Protein AF-A0A916HT50-F1 (afdb_monomer_lite)

Secondary structure (DSSP, 8-state):
----------------S---S-------------------PPPEEEEEEE-SSSEEEEEEEEEEEETTEEEEEEEEEEETTEEEEEE-GGGGGGGGGGG--TTSTTEEE--------HHHHHHHS----EEEEE--TTT--HHHHHHHHHHHHHTHHHHHHHHHH-EEEE--SSS---EEEE-S--EEEEEESS--SEEEEE-SSSEEEEEETTSEEEEEE---TTSPP-EEEEEEEEEETTEEEEEE-SEEEETTEEEEHHHHHTS--B-TT--BHHHH-EEEE-

Radius of gyration: 28.35 Å; chains: 1; bounding box: 68×86×84 Å

pLDDT: mean 79.9, std 19.95, range [31.5, 98.19]

Structure (mmCIF, N/CA/C/O backbone):
data_AF-A0A916HT50-F1
#
_entry.id   AF-A0A916HT50-F1
#
loop_
_atom_site.group_PDB
_atom_site.id
_atom_site.type_symbol
_atom_site.label_atom_id
_atom_site.label_alt_id
_atom_site.label_comp_id
_atom_site.label_asym_id
_atom_site.label_entity_id
_atom_site.label_seq_id
_atom_site.pdbx_PDB_ins_code
_atom_site.Cartn_x
_atom_site.Cartn_y
_atom_site.Cartn_z
_atom_site.occupancy
_atom_site.B_iso_or_equiv
_atom_site.auth_seq_id
_atom_site.auth_comp_id
_atom_site.auth_asym_id
_atom_site.auth_atom_id
_atom_site.pdbx_PDB_model_num
ATOM 1 N N . MET A 1 1 ? -39.293 45.802 60.670 1.00 38.81 1 MET A N 1
ATOM 2 C CA . MET A 1 1 ? -40.477 46.381 59.998 1.00 38.81 1 MET A CA 1
ATOM 3 C C . MET A 1 1 ? -40.164 47.809 59.555 1.00 38.81 1 MET A C 1
ATOM 5 O O . MET A 1 1 ? -39.796 48.610 60.394 1.00 38.81 1 MET A O 1
ATOM 9 N N . ARG A 1 2 ? -40.301 48.063 58.244 1.00 42.22 2 ARG A N 1
ATOM 10 C CA . ARG A 1 2 ? -40.588 49.330 57.526 1.00 42.22 2 ARG A CA 1
ATOM 11 C C . ARG A 1 2 ? -39.813 50.630 57.832 1.00 42.22 2 ARG A C 1
ATOM 13 O O . ARG A 1 2 ? -40.048 51.288 58.837 1.00 42.22 2 ARG A O 1
ATOM 20 N N . LYS A 1 3 ? -39.082 51.082 56.803 1.00 31.91 3 LYS A N 1
ATOM 21 C CA . LYS A 1 3 ? -38.963 52.464 56.271 1.00 31.91 3 LYS A CA 1
ATOM 22 C C . LYS A 1 3 ? -38.211 52.397 54.919 1.00 31.91 3 LYS A C 1
ATOM 24 O O . LYS A 1 3 ? -37.432 51.459 54.770 1.00 31.91 3 LYS A O 1
ATOM 29 N N . PRO A 1 4 ? -38.282 53.392 54.012 1.00 43.09 4 PRO A N 1
ATOM 30 C CA . PRO A 1 4 ? -39.388 54.271 53.587 1.00 43.09 4 PRO A CA 1
ATOM 31 C C . PRO A 1 4 ? -39.584 54.215 52.036 1.00 43.09 4 PRO A C 1
ATOM 33 O O . PRO A 1 4 ? -38.742 53.700 51.313 1.00 43.09 4 PRO A O 1
ATOM 36 N N . ALA A 1 5 ? -40.765 54.489 51.476 1.00 38.00 5 ALA A N 1
ATOM 37 C CA . ALA A 1 5 ? -41.173 55.761 50.847 1.00 38.00 5 ALA A CA 1
ATOM 38 C C . ALA A 1 5 ? -40.049 56.682 50.311 1.00 38.00 5 ALA A C 1
ATOM 40 O O . ALA A 1 5 ? -39.278 57.205 51.108 1.00 38.00 5 ALA A O 1
ATOM 41 N N . ALA A 1 6 ? -40.049 56.959 48.999 1.00 39.72 6 ALA A N 1
ATOM 42 C CA . ALA A 1 6 ? -40.047 58.319 48.435 1.00 39.72 6 ALA A CA 1
ATOM 43 C C . ALA A 1 6 ? -40.123 58.292 46.894 1.00 39.72 6 ALA A C 1
ATOM 45 O O . ALA A 1 6 ? -39.252 57.771 46.204 1.00 39.72 6 ALA A O 1
ATOM 46 N N . THR A 1 7 ? -41.200 58.884 46.397 1.00 35.62 7 THR A N 1
ATOM 47 C CA . THR A 1 7 ? -41.407 59.482 45.076 1.00 35.62 7 THR A CA 1
ATOM 48 C C . THR A 1 7 ? -40.430 60.630 44.806 1.00 35.62 7 THR A C 1
ATOM 50 O O . THR A 1 7 ? -40.154 61.402 45.720 1.00 35.62 7 THR A O 1
ATOM 53 N N . ASN A 1 8 ? -40.001 60.801 43.550 1.00 37.56 8 ASN A N 1
ATOM 54 C CA . ASN A 1 8 ? -40.038 62.105 42.875 1.00 37.56 8 ASN A CA 1
ATOM 55 C C . ASN A 1 8 ? -39.752 61.972 41.366 1.00 37.56 8 ASN A C 1
ATOM 57 O O . ASN A 1 8 ? -38.650 61.645 40.934 1.00 37.56 8 ASN A O 1
ATOM 61 N N . GLU A 1 9 ? -40.806 62.236 40.592 1.00 31.50 9 GLU A N 1
ATOM 62 C CA . GLU A 1 9 ? -40.841 63.126 39.422 1.00 31.50 9 GLU A CA 1
ATOM 63 C C . GLU A 1 9 ? -39.747 64.230 39.496 1.00 31.50 9 GLU A C 1
ATOM 65 O O . GLU A 1 9 ? -39.389 64.672 40.580 1.00 31.50 9 GLU A O 1
ATOM 70 N N . ASN A 1 10 ? -39.168 64.818 38.452 1.00 35.78 10 ASN A N 1
ATOM 71 C CA . ASN A 1 10 ? -39.555 65.039 37.065 1.00 35.78 10 ASN A CA 1
ATOM 72 C C . ASN A 1 10 ? -38.317 65.662 36.340 1.00 35.78 10 ASN A C 1
ATOM 74 O O . ASN A 1 10 ? -37.216 65.573 36.880 1.00 35.78 10 ASN A O 1
ATOM 78 N N . PRO A 1 11 ? -38.395 66.247 35.129 1.00 44.66 11 PRO A N 1
ATOM 79 C CA . PRO A 1 11 ? -37.562 65.815 34.020 1.00 44.66 11 PRO A CA 1
ATOM 80 C C . PRO A 1 11 ? -36.636 66.926 33.489 1.00 44.66 11 PRO A C 1
ATOM 82 O O . PRO A 1 11 ? -36.587 68.043 33.993 1.00 44.66 11 PRO A O 1
ATOM 85 N N . ALA A 1 12 ? -36.050 66.611 32.335 1.00 32.34 12 ALA A N 1
ATOM 86 C CA . ALA A 1 12 ? -35.729 67.530 31.249 1.00 32.34 12 ALA A CA 1
ATOM 87 C C . ALA A 1 12 ? -34.311 68.120 31.216 1.00 32.34 12 ALA A C 1
ATOM 89 O O . ALA A 1 12 ? -33.913 68.885 32.084 1.00 32.34 12 ALA A O 1
ATOM 90 N N . LYS A 1 13 ? -33.698 67.873 30.043 1.00 35.72 13 LYS A N 1
ATOM 91 C CA . LYS A 1 13 ? -32.657 68.664 29.364 1.00 35.72 13 LYS A CA 1
ATOM 92 C C . LYS A 1 13 ? -31.279 68.488 30.022 1.00 35.72 13 LYS A C 1
ATOM 94 O O . LYS A 1 13 ? -31.087 68.792 31.179 1.00 35.72 13 LYS A O 1
ATOM 99 N N . ASP A 1 14 ? -30.313 67.844 29.376 1.00 42.00 14 ASP A N 1
ATOM 100 C CA . ASP A 1 14 ? -29.737 68.328 28.130 1.00 42.00 14 ASP A CA 1
ATOM 101 C C . ASP A 1 14 ? -29.323 67.212 27.166 1.00 42.00 14 ASP A C 1
ATOM 103 O O . ASP A 1 14 ? -28.540 66.310 27.463 1.00 42.00 14 ASP A O 1
ATOM 107 N N . LEU A 1 15 ? -29.858 67.341 25.953 1.00 40.06 15 LEU A N 1
ATOM 108 C CA . LEU A 1 15 ? -29.436 66.653 24.744 1.00 40.06 15 LEU A CA 1
ATOM 109 C C . LEU A 1 15 ? -28.058 67.182 24.334 1.00 40.06 15 LEU A C 1
ATOM 111 O O . LEU A 1 15 ? -27.958 68.174 23.615 1.00 40.06 15 LEU A O 1
ATOM 115 N N . THR A 1 16 ? -26.993 66.502 24.752 1.00 45.53 16 THR A N 1
ATOM 116 C CA . THR A 1 16 ? -25.684 66.659 24.115 1.00 45.53 16 THR A CA 1
ATOM 117 C C . THR A 1 16 ? -25.571 65.730 22.908 1.00 45.53 16 THR A C 1
ATOM 119 O O . THR A 1 16 ? -25.841 64.529 22.934 1.00 45.53 16 THR A O 1
ATOM 122 N N . LEU A 1 17 ? -25.198 66.366 21.806 1.00 40.09 17 LEU A N 1
ATOM 123 C CA . LEU A 1 17 ? -25.082 65.918 20.423 1.00 40.09 17 LEU A CA 1
ATOM 124 C C . LEU A 1 17 ? -23.950 64.885 20.199 1.00 40.09 17 LEU A C 1
ATOM 126 O O . LEU A 1 17 ? -23.162 65.020 19.271 1.00 40.09 17 LEU A O 1
ATOM 130 N N . ALA A 1 18 ? -23.858 63.843 21.034 1.00 42.38 18 ALA A N 1
ATOM 131 C CA . ALA A 1 18 ? -22.781 62.840 20.979 1.00 42.38 18 ALA A CA 1
ATOM 132 C C . ALA A 1 18 ? -23.248 61.368 21.047 1.00 42.38 18 ALA A C 1
ATOM 134 O O . ALA A 1 18 ? -22.435 60.464 21.206 1.00 42.38 18 ALA A O 1
ATOM 135 N N . GLN A 1 19 ? -24.546 61.090 20.881 1.00 43.91 19 GLN A N 1
ATOM 136 C CA . GLN A 1 19 ? -25.097 59.722 20.854 1.00 43.91 19 GLN A CA 1
ATOM 137 C C . GLN A 1 19 ? -26.032 59.488 19.662 1.00 43.91 19 GLN A C 1
ATOM 139 O O . GLN A 1 19 ? -27.139 58.966 19.775 1.00 43.91 19 GLN A O 1
ATOM 144 N N . ARG A 1 20 ? -25.561 59.866 18.471 1.00 40.41 20 ARG A N 1
ATOM 145 C CA . ARG A 1 20 ? -26.228 59.574 17.195 1.00 40.41 20 ARG A CA 1
ATOM 146 C C . ARG A 1 20 ? -25.347 58.713 16.290 1.00 40.41 20 ARG A C 1
ATOM 148 O O . ARG A 1 20 ? -25.188 59.002 15.115 1.00 40.41 20 ARG A O 1
ATOM 155 N N . TRP A 1 21 ? -24.761 57.658 16.852 1.00 38.44 21 TRP A N 1
ATOM 156 C CA . TRP A 1 21 ? -24.177 56.552 16.091 1.00 38.44 21 TRP A CA 1
ATOM 157 C C . TRP A 1 21 ? -24.978 55.300 16.433 1.00 38.44 21 TRP A C 1
ATOM 159 O O . TRP A 1 21 ? -24.913 54.749 17.531 1.00 38.44 21 TRP A O 1
ATOM 169 N N . GLY A 1 22 ? -25.877 54.976 15.507 1.00 35.31 22 GLY A N 1
ATOM 170 C CA . GLY A 1 22 ? -26.940 54.005 15.671 1.00 35.31 22 GLY A CA 1
ATOM 171 C C . GLY A 1 22 ? -26.420 52.592 15.882 1.00 35.31 22 GLY A C 1
ATOM 172 O O . GLY A 1 22 ? -25.732 52.020 15.041 1.00 35.31 22 GLY A O 1
ATOM 173 N N . ARG A 1 23 ? -26.872 52.011 16.991 1.00 38.06 23 ARG A N 1
ATOM 174 C CA . ARG A 1 23 ? -27.022 50.575 17.199 1.00 38.06 23 ARG A CA 1
ATOM 175 C C . ARG A 1 23 ? -27.774 49.940 16.022 1.00 38.06 23 ARG A C 1
ATOM 177 O O . ARG A 1 23 ? -28.989 50.087 15.915 1.00 38.06 23 ARG A O 1
ATOM 184 N N . ARG A 1 24 ? -27.064 49.162 15.210 1.00 40.19 24 ARG A N 1
ATOM 185 C CA . ARG A 1 24 ? -27.587 47.967 14.529 1.00 40.19 24 ARG A CA 1
ATOM 186 C C . ARG A 1 24 ? -26.514 46.880 14.560 1.00 40.19 24 ARG A C 1
ATOM 188 O O . ARG A 1 24 ? -25.947 46.518 13.541 1.00 40.19 24 ARG A O 1
ATOM 195 N N . SER A 1 25 ? -26.252 46.372 15.759 1.00 41.75 25 SER A N 1
ATOM 196 C CA . SER A 1 25 ? -25.520 45.122 15.964 1.00 41.75 25 SER A CA 1
ATOM 197 C C . SER A 1 25 ? -26.505 44.120 16.549 1.00 41.75 25 SER A C 1
ATOM 199 O O . SER A 1 25 ? -26.666 44.030 17.763 1.00 41.75 25 SER A O 1
ATOM 201 N N . VAL A 1 26 ? -27.228 43.427 15.670 1.00 41.28 26 VAL A N 1
ATOM 202 C CA . VAL A 1 26 ? -27.934 42.188 16.000 1.00 41.28 26 VAL A CA 1
ATOM 203 C C . VAL A 1 26 ? -27.378 41.127 15.068 1.00 41.28 26 VAL A C 1
ATOM 205 O O . VAL A 1 26 ? -27.329 41.305 13.853 1.00 41.28 26 VAL A O 1
ATOM 208 N N . ALA A 1 27 ? -26.886 40.072 15.698 1.00 37.12 27 ALA A N 1
ATOM 209 C CA . ALA A 1 27 ? -26.256 38.920 15.101 1.00 37.12 27 ALA A CA 1
ATOM 210 C C . ALA A 1 27 ? -27.138 38.240 14.044 1.00 37.12 27 ALA A C 1
ATOM 212 O O . ALA A 1 27 ? -28.296 37.926 14.302 1.00 37.12 27 ALA A O 1
ATOM 213 N N . LEU A 1 28 ? -26.524 37.908 12.909 1.00 33.00 28 LEU A N 1
ATOM 214 C CA . LEU A 1 28 ? -26.799 36.663 12.195 1.00 33.00 28 LEU A CA 1
ATOM 215 C C . LEU A 1 28 ? -25.460 36.093 11.695 1.00 33.00 28 LEU A C 1
ATOM 217 O O . LEU A 1 28 ? -25.134 36.081 10.514 1.00 33.00 28 LEU A O 1
ATOM 221 N N . LEU A 1 29 ? -24.640 35.678 12.661 1.00 38.91 29 LEU A N 1
ATOM 222 C CA . LEU A 1 29 ? -23.567 34.704 12.477 1.00 38.91 29 LEU A CA 1
ATOM 223 C C . LEU A 1 29 ? -24.232 33.328 12.415 1.00 38.91 29 LEU A C 1
ATOM 225 O O . LEU A 1 29 ? -24.423 32.715 13.456 1.00 38.91 29 LEU A O 1
ATOM 229 N N . LEU A 1 30 ? -24.664 32.897 11.232 1.00 41.66 30 LEU A N 1
ATOM 230 C CA . LEU A 1 30 ? -25.046 31.516 10.907 1.00 41.66 30 LEU A CA 1
ATOM 231 C C . LEU A 1 30 ? -25.357 31.473 9.409 1.00 41.66 30 LEU A C 1
ATOM 233 O O . LEU A 1 30 ? -26.335 32.071 8.970 1.00 41.66 30 LEU A O 1
ATOM 237 N N . GLY A 1 31 ? -24.526 30.780 8.629 1.00 36.72 31 GLY A N 1
ATOM 238 C CA . GLY A 1 31 ? -24.859 30.493 7.231 1.00 36.72 31 GLY A CA 1
ATOM 239 C C . GLY A 1 31 ? -23.747 30.650 6.203 1.00 36.72 31 GLY A C 1
ATOM 240 O O . GLY A 1 31 ? -24.052 30.883 5.044 1.00 36.72 31 GLY A O 1
ATOM 241 N N . LEU A 1 32 ? -22.478 30.495 6.568 1.00 33.38 32 LEU A N 1
ATOM 242 C CA . LEU A 1 32 ? -21.467 30.068 5.605 1.00 33.38 32 LEU A CA 1
ATOM 243 C C . LEU A 1 32 ? -20.730 28.913 6.257 1.00 33.38 32 LEU A C 1
ATOM 245 O O . LEU A 1 32 ? -19.826 29.093 7.061 1.00 33.38 32 LEU A O 1
ATOM 249 N N . CYS A 1 33 ? -21.209 27.713 5.964 1.00 34.28 33 CYS A N 1
ATOM 250 C CA . CYS A 1 33 ? -20.382 26.531 6.001 1.00 34.28 33 CYS A CA 1
ATOM 251 C C . CYS A 1 33 ? -19.551 26.616 4.716 1.00 34.28 33 CYS A C 1
ATOM 253 O O . CYS A 1 33 ?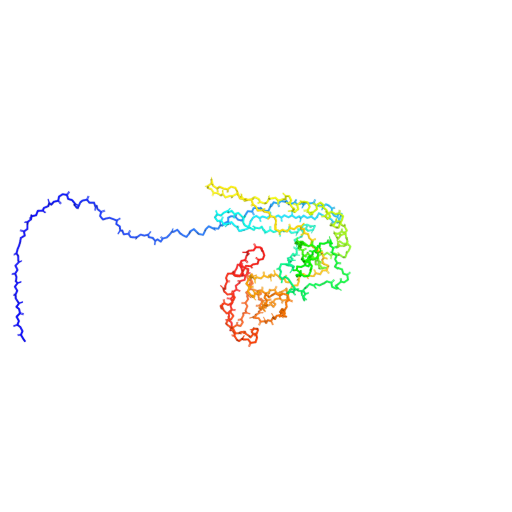 -20.091 26.292 3.655 1.00 34.28 33 CYS A O 1
ATOM 255 N N . PRO A 1 34 ? -18.285 27.077 4.723 1.00 39.47 34 PRO A N 1
ATOM 256 C CA . PRO A 1 34 ? -17.412 26.687 3.651 1.00 39.47 34 PRO A CA 1
ATOM 257 C C . PRO A 1 34 ? -17.089 25.225 3.955 1.00 39.47 34 PRO A C 1
ATOM 259 O O . PRO A 1 34 ? -16.058 24.889 4.529 1.00 39.47 34 PRO A O 1
ATOM 262 N N . ALA A 1 35 ? -17.981 24.326 3.544 1.00 38.59 35 ALA A N 1
ATOM 263 C CA . ALA A 1 35 ? -17.491 23.094 2.973 1.00 38.59 35 ALA A CA 1
ATOM 264 C C . ALA A 1 35 ? -16.659 23.542 1.763 1.00 38.59 35 ALA A C 1
ATOM 266 O O . ALA A 1 35 ? -17.158 23.615 0.641 1.00 38.59 35 ALA A O 1
ATOM 267 N N . MET A 1 36 ? -15.402 23.939 2.005 1.00 37.97 36 MET A N 1
ATOM 268 C CA . MET A 1 36 ? -14.366 23.925 0.988 1.00 37.97 36 MET A CA 1
ATOM 269 C C . MET A 1 36 ? -14.200 22.451 0.652 1.00 37.97 36 MET A C 1
ATOM 271 O O . MET A 1 36 ? -13.308 21.770 1.145 1.00 37.97 36 MET A O 1
ATOM 275 N N . GLY A 1 37 ? -15.137 21.924 -0.135 1.00 36.53 37 GLY A N 1
ATOM 276 C CA . GLY A 1 37 ? -14.890 20.738 -0.913 1.00 36.53 37 GLY A CA 1
ATOM 277 C C . GLY A 1 37 ? -13.750 21.132 -1.826 1.00 36.53 37 GLY A C 1
ATOM 278 O O . GLY A 1 37 ? -13.972 21.826 -2.817 1.00 36.53 37 GLY A O 1
ATOM 279 N N . ALA A 1 38 ? -12.526 20.784 -1.430 1.00 47.75 38 ALA A N 1
ATOM 280 C CA . ALA A 1 38 ? -11.377 20.850 -2.306 1.00 47.75 38 ALA A CA 1
ATOM 281 C C . ALA A 1 38 ? -11.809 20.121 -3.582 1.00 47.75 38 ALA A C 1
ATOM 283 O O . ALA A 1 38 ? -12.120 18.927 -3.542 1.00 47.75 38 ALA A O 1
ATOM 284 N N . ALA A 1 39 ? -11.955 20.850 -4.689 1.00 44.78 39 ALA A N 1
ATOM 285 C CA . ALA A 1 39 ? -12.218 20.222 -5.968 1.00 44.78 39 ALA A CA 1
ATOM 286 C C . ALA A 1 39 ? -11.038 19.280 -6.210 1.00 44.78 39 ALA A C 1
ATOM 288 O O . ALA A 1 39 ? -9.911 19.742 -6.373 1.00 44.78 39 ALA A O 1
ATOM 289 N N . ALA A 1 40 ? -11.277 17.969 -6.128 1.00 55.56 40 ALA A N 1
ATOM 290 C CA . ALA A 1 40 ? -10.213 16.985 -6.225 1.00 55.56 40 ALA A CA 1
ATOM 291 C C . ALA A 1 40 ? -9.465 17.205 -7.545 1.00 55.56 40 ALA A C 1
ATOM 293 O O . ALA A 1 40 ? -10.042 17.062 -8.625 1.00 55.56 40 ALA A O 1
ATOM 294 N N . ALA A 1 41 ? -8.196 17.596 -7.459 1.00 69.00 41 ALA A N 1
ATOM 295 C CA . ALA A 1 41 ? -7.387 17.872 -8.631 1.00 69.00 41 ALA A CA 1
ATOM 296 C C . ALA A 1 41 ? -7.299 16.628 -9.530 1.00 69.00 41 ALA A C 1
ATOM 298 O O . ALA A 1 41 ? -7.262 15.485 -9.061 1.00 69.00 41 ALA A O 1
ATOM 299 N N . SER A 1 42 ? -7.279 16.846 -10.845 1.00 81.94 42 SER A N 1
ATOM 300 C CA . SER A 1 42 ? -7.173 15.764 -11.821 1.00 81.94 42 SER A CA 1
ATOM 301 C C . SER A 1 42 ? -5.828 15.045 -11.711 1.00 81.94 42 SER A C 1
ATOM 303 O O . SER A 1 42 ? -4.794 15.675 -11.475 1.00 81.94 42 SER A O 1
ATOM 305 N N . PHE A 1 43 ? -5.839 13.737 -11.964 1.00 89.00 43 PHE A N 1
ATOM 306 C CA . PHE A 1 43 ? -4.623 12.944 -12.128 1.00 89.00 43 PHE A CA 1
ATOM 307 C C . PHE A 1 43 ? -3.764 13.479 -13.282 1.00 89.00 43 PHE A C 1
ATOM 309 O O . PHE A 1 43 ? -4.258 13.721 -14.382 1.00 89.00 43 PHE A O 1
ATOM 316 N N . GLN A 1 44 ? -2.478 13.662 -13.000 1.00 91.38 44 GLN A N 1
ATOM 317 C CA . GLN A 1 44 ? -1.420 14.042 -13.926 1.00 91.38 44 GLN A CA 1
ATOM 318 C C . GLN A 1 44 ? -0.566 12.804 -14.193 1.00 91.38 44 GLN A C 1
ATOM 320 O O . GLN A 1 44 ? -0.146 12.128 -13.255 1.00 91.38 44 GLN A O 1
ATOM 325 N N . MET A 1 45 ? -0.327 12.492 -15.465 1.00 94.50 45 MET A N 1
ATOM 326 C CA . MET A 1 45 ? 0.514 11.359 -15.838 1.00 94.50 45 MET A CA 1
ATOM 327 C C . MET A 1 45 ? 1.964 11.630 -15.420 1.00 94.50 45 MET A C 1
ATOM 329 O O . MET A 1 45 ? 2.524 12.676 -15.746 1.00 94.50 45 MET A O 1
ATOM 333 N N . VAL A 1 46 ? 2.559 10.677 -14.708 1.00 95.12 46 VAL A N 1
ATOM 334 C CA . VAL A 1 46 ? 3.971 10.678 -14.303 1.00 95.12 46 VAL A CA 1
ATOM 335 C C . VAL A 1 46 ? 4.795 9.955 -15.363 1.00 95.12 46 VAL A C 1
ATOM 337 O O . VAL A 1 46 ? 5.805 10.465 -15.847 1.00 95.12 46 VAL A O 1
ATOM 340 N N . VAL A 1 47 ? 4.360 8.748 -15.732 1.00 96.94 47 VAL A N 1
ATOM 341 C CA . VAL A 1 47 ? 5.021 7.933 -16.749 1.00 96.94 47 VAL A CA 1
ATOM 342 C C . VAL A 1 47 ? 4.059 6.914 -17.349 1.00 96.94 47 VAL A C 1
ATOM 344 O O . VAL A 1 47 ? 3.139 6.443 -16.681 1.00 96.94 47 VAL A O 1
ATOM 347 N N . GLU A 1 48 ? 4.323 6.547 -18.597 1.00 97.44 48 GLU A N 1
ATOM 348 C CA . GLU A 1 48 ? 3.687 5.443 -19.302 1.00 97.44 48 GLU A CA 1
ATOM 349 C C . GLU A 1 48 ? 4.769 4.590 -19.974 1.00 97.44 48 GLU A C 1
ATOM 351 O O . GLU A 1 48 ? 5.697 5.115 -20.593 1.00 97.44 48 GLU A O 1
ATOM 356 N N . PHE A 1 49 ? 4.658 3.272 -19.828 1.00 97.19 49 PHE A N 1
ATOM 357 C CA . PHE A 1 49 ? 5.515 2.291 -20.481 1.00 97.19 49 PHE A CA 1
ATOM 358 C C . PHE A 1 49 ? 4.659 1.259 -21.206 1.00 97.19 49 PHE A C 1
ATOM 360 O O . PHE A 1 49 ? 3.736 0.693 -20.619 1.00 97.19 49 PHE A O 1
ATOM 367 N N . ASP A 1 50 ? 5.003 0.953 -22.453 1.00 96.00 50 ASP A N 1
ATOM 368 C CA . ASP A 1 50 ? 4.447 -0.209 -23.139 1.00 96.00 50 ASP A CA 1
ATOM 369 C C . ASP A 1 50 ? 5.151 -1.480 -22.643 1.00 96.00 50 ASP A C 1
ATOM 371 O O . ASP A 1 50 ? 6.341 -1.694 -22.888 1.00 96.00 50 ASP A O 1
ATOM 375 N N . CYS A 1 51 ? 4.414 -2.316 -21.911 1.00 94.56 51 CYS A N 1
ATOM 376 C CA . CYS A 1 51 ? 4.912 -3.568 -21.352 1.00 94.56 51 CYS A CA 1
ATOM 377 C C . CYS A 1 51 ? 4.441 -4.796 -22.150 1.00 94.56 51 CYS A C 1
ATOM 379 O O . CYS A 1 51 ? 4.331 -5.896 -21.599 1.00 94.56 51 CYS A O 1
ATOM 381 N N . GLY A 1 52 ? 4.160 -4.619 -23.446 1.00 86.88 52 GLY A N 1
ATOM 382 C CA . GLY A 1 52 ? 3.885 -5.678 -24.419 1.00 86.88 52 GLY A CA 1
ATOM 383 C C . GLY A 1 52 ? 2.472 -6.250 -24.320 1.00 86.88 52 GLY A C 1
ATOM 384 O O . GLY A 1 52 ? 1.710 -6.188 -25.276 1.00 86.88 52 GLY A O 1
ATOM 385 N N . ALA A 1 53 ? 2.088 -6.774 -23.153 1.00 84.62 53 ALA A N 1
ATOM 386 C CA . ALA A 1 53 ? 0.710 -7.213 -22.894 1.00 84.62 53 ALA A CA 1
ATOM 387 C C . ALA A 1 53 ? -0.237 -6.045 -22.537 1.00 84.62 53 ALA A C 1
ATOM 389 O O . ALA A 1 53 ? -1.441 -6.242 -22.366 1.00 84.62 53 ALA A O 1
ATOM 390 N N . GLY A 1 54 ? 0.306 -4.829 -22.447 1.00 92.06 54 GLY A N 1
ATOM 391 C CA . GLY A 1 54 ? -0.421 -3.569 -22.343 1.00 92.06 54 GLY A CA 1
ATOM 392 C C . GLY A 1 54 ? 0.389 -2.486 -21.635 1.00 92.06 54 GLY A C 1
ATOM 393 O O . GLY A 1 54 ? 1.485 -2.734 -21.127 1.00 92.06 54 GLY A O 1
ATOM 394 N N . ALA A 1 55 ? -0.173 -1.279 -21.595 1.00 96.56 55 ALA A N 1
ATOM 395 C CA . ALA A 1 55 ? 0.472 -0.131 -20.976 1.00 96.56 55 ALA A CA 1
ATOM 396 C C . ALA A 1 55 ? 0.483 -0.245 -19.444 1.00 96.56 55 ALA A C 1
ATOM 398 O O . ALA A 1 55 ? -0.538 -0.561 -18.819 1.00 96.56 55 ALA A O 1
ATOM 399 N N . PHE A 1 56 ? 1.637 0.047 -18.850 1.00 98.19 56 PHE A N 1
ATOM 400 C CA . PHE A 1 56 ? 1.778 0.382 -17.442 1.00 98.19 56 PHE A CA 1
ATOM 401 C C . PHE A 1 56 ? 1.836 1.901 -17.295 1.00 98.19 56 PHE A C 1
ATOM 403 O O . PHE A 1 56 ? 2.680 2.549 -17.909 1.00 98.19 56 PHE A O 1
ATOM 410 N N . VAL A 1 57 ? 0.957 2.465 -16.472 1.00 98.19 57 VAL A N 1
ATOM 411 C CA . VAL A 1 57 ? 0.830 3.911 -16.282 1.00 98.19 57 VAL A CA 1
ATOM 412 C C . VAL A 1 57 ? 0.916 4.245 -14.803 1.00 98.19 57 VAL A C 1
ATOM 414 O O . VAL A 1 57 ? 0.277 3.600 -13.969 1.00 98.19 57 VAL A O 1
ATOM 417 N N . VAL A 1 58 ? 1.670 5.292 -14.489 1.00 97.69 58 VAL A N 1
ATOM 418 C CA . VAL A 1 58 ? 1.665 5.939 -13.179 1.00 97.69 58 VAL A CA 1
ATOM 419 C C . VAL A 1 58 ? 1.058 7.320 -13.351 1.00 97.69 58 VAL A C 1
ATOM 421 O O . VAL A 1 58 ? 1.566 8.130 -14.125 1.00 97.69 58 VAL A O 1
ATOM 424 N N . ASP A 1 59 ? -0.003 7.596 -12.604 1.00 95.19 59 ASP A N 1
ATOM 425 C CA . ASP A 1 59 ? -0.586 8.926 -12.489 1.00 95.19 59 ASP A CA 1
ATOM 426 C C . ASP A 1 59 ? -0.482 9.404 -11.039 1.00 95.19 59 ASP A C 1
ATOM 428 O O . ASP A 1 59 ? -0.521 8.594 -10.116 1.00 95.19 59 ASP A O 1
ATOM 432 N N . ALA A 1 60 ? -0.438 10.713 -10.812 1.00 91.81 60 ALA A N 1
ATOM 433 C CA . ALA A 1 60 ? -0.541 11.274 -9.471 1.00 91.81 60 ALA A CA 1
ATOM 434 C C . ALA A 1 60 ? -1.354 12.571 -9.450 1.00 91.81 60 ALA A C 1
ATOM 436 O O . ALA A 1 60 ? -1.459 13.275 -10.453 1.00 91.81 60 ALA A O 1
ATOM 437 N N . ARG A 1 61 ? -1.949 12.902 -8.308 1.00 87.44 61 ARG A N 1
ATOM 438 C CA . ARG A 1 61 ? -2.664 14.169 -8.096 1.00 87.44 61 ARG A CA 1
ATOM 439 C C . ARG A 1 61 ? -2.331 14.760 -6.729 1.00 87.44 61 ARG A C 1
ATOM 441 O O . ARG A 1 61 ? -2.022 14.000 -5.813 1.00 87.44 61 ARG A O 1
ATOM 448 N N . PRO A 1 62 ? -2.404 16.089 -6.562 1.00 80.62 62 PRO A N 1
ATOM 449 C CA . PRO A 1 62 ? -2.293 16.684 -5.240 1.00 80.62 62 PRO A CA 1
ATOM 450 C C . PRO A 1 62 ? -3.527 16.304 -4.411 1.00 80.62 62 PRO A C 1
ATOM 452 O O . PRO A 1 62 ? -4.631 16.202 -4.951 1.00 80.62 62 PRO A O 1
ATOM 455 N N . PHE A 1 63 ? -3.330 16.065 -3.114 1.00 70.62 63 PHE A N 1
ATOM 456 C CA . PHE A 1 63 ? -4.396 15.551 -2.251 1.00 70.62 63 PHE A CA 1
ATOM 457 C C . PHE A 1 63 ? -4.584 16.333 -0.936 1.00 70.62 63 PHE A C 1
ATOM 459 O O . PHE A 1 63 ? -5.720 16.523 -0.513 1.00 70.62 63 PHE A O 1
ATOM 466 N N . LEU A 1 64 ? -3.523 16.845 -0.300 1.00 66.56 64 LEU A N 1
ATOM 467 C CA . LEU A 1 64 ? -3.635 17.663 0.923 1.00 66.56 64 LEU A CA 1
ATOM 468 C C . LEU A 1 64 ? -3.035 19.048 0.702 1.00 66.56 64 LEU A C 1
ATOM 470 O O . LEU A 1 64 ? -1.822 19.231 0.811 1.00 66.56 64 LEU A O 1
ATOM 474 N N . GLU A 1 65 ? -3.886 20.017 0.388 1.00 61.53 65 GLU A N 1
ATOM 475 C CA . GLU A 1 65 ? -3.526 21.434 0.360 1.00 61.53 65 GLU A CA 1
ATOM 476 C C . GLU A 1 65 ? -3.575 21.984 1.788 1.00 61.53 65 GLU A C 1
ATOM 478 O O . GLU A 1 65 ? -4.603 21.906 2.456 1.00 61.53 65 GLU A O 1
ATOM 483 N N . ASN A 1 66 ? -2.453 22.498 2.284 1.00 57.41 66 ASN A N 1
ATOM 484 C CA . ASN A 1 66 ? -2.402 23.311 3.494 1.00 57.41 66 ASN A CA 1
ATOM 485 C C . ASN A 1 66 ? -2.134 24.779 3.118 1.00 57.41 66 ASN A C 1
ATOM 487 O O . ASN A 1 66 ? -1.921 25.097 1.948 1.00 57.41 66 ASN A O 1
ATOM 491 N N . GLU A 1 67 ? -2.132 25.682 4.101 1.00 44.41 67 GLU A N 1
ATOM 492 C CA . GLU A 1 67 ? -1.901 27.121 3.874 1.00 44.41 67 GLU A CA 1
ATOM 493 C C . GLU A 1 67 ? -0.529 27.434 3.236 1.00 44.41 67 GLU A C 1
ATOM 495 O O . GLU A 1 67 ? -0.353 28.505 2.660 1.00 44.41 67 GLU A O 1
ATOM 500 N N . ALA A 1 68 ? 0.425 26.494 3.278 1.00 47.00 68 ALA A N 1
ATOM 501 C CA . ALA A 1 68 ? 1.726 26.576 2.607 1.00 47.00 68 ALA A CA 1
ATOM 502 C C . ALA A 1 68 ? 1.775 25.844 1.244 1.00 47.00 68 ALA A C 1
ATOM 504 O O . ALA A 1 68 ? 2.777 25.929 0.534 1.00 47.00 68 ALA A O 1
ATOM 505 N N . GLY A 1 69 ? 0.704 25.143 0.860 1.00 51.66 69 GLY A N 1
ATOM 506 C CA . GLY A 1 69 ? 0.516 24.484 -0.426 1.00 51.66 69 GLY A CA 1
ATOM 507 C C . GLY A 1 69 ? 0.217 22.983 -0.380 1.00 51.66 69 GLY A C 1
ATOM 508 O O . GLY A 1 69 ? -0.136 22.427 0.656 1.00 51.66 69 GLY A O 1
ATOM 509 N N . SER A 1 70 ? 0.293 22.303 -1.532 1.00 53.25 70 SER A N 1
ATOM 510 C CA . SER A 1 70 ? 0.138 20.848 -1.599 1.00 53.25 70 SER A CA 1
ATOM 511 C C . SER A 1 70 ? 1.274 20.164 -0.839 1.00 53.25 70 SER A C 1
ATOM 513 O O . SER A 1 70 ? 2.444 20.319 -1.170 1.00 53.25 70 SER A O 1
ATOM 515 N N . SER A 1 71 ? 0.915 19.417 0.200 1.00 61.97 71 SER A N 1
ATOM 516 C CA . SER A 1 71 ? 1.854 18.749 1.105 1.00 61.97 71 SER A CA 1
ATOM 517 C C . SER A 1 71 ? 1.999 17.254 0.825 1.00 61.97 71 SER A C 1
ATOM 519 O O . SER A 1 71 ? 2.969 16.644 1.271 1.00 61.97 71 SER A O 1
ATOM 521 N N . ARG A 1 72 ? 1.043 16.655 0.099 1.00 73.19 72 ARG A N 1
ATOM 522 C CA . ARG A 1 72 ? 1.012 15.222 -0.229 1.00 73.19 72 ARG A CA 1
ATOM 523 C C . ARG A 1 72 ? 0.320 14.953 -1.563 1.00 73.19 72 ARG A C 1
ATOM 525 O O . ARG A 1 72 ? -0.589 15.691 -1.962 1.00 73.19 72 ARG A O 1
ATOM 532 N N . VAL A 1 73 ? 0.724 13.858 -2.205 1.00 82.88 73 VAL A N 1
ATOM 533 C CA . VAL A 1 73 ? 0.167 13.366 -3.469 1.00 82.88 73 VAL A CA 1
ATOM 534 C C . VAL A 1 73 ? -0.522 12.011 -3.295 1.00 82.88 73 VAL A C 1
ATOM 536 O O . VAL A 1 73 ? -0.102 11.186 -2.491 1.00 82.88 73 VAL A O 1
ATOM 539 N N . ASP A 1 74 ? -1.559 11.781 -4.091 1.00 87.69 74 ASP A N 1
ATOM 540 C CA . ASP A 1 74 ? -2.203 10.482 -4.291 1.00 87.69 74 ASP A CA 1
ATOM 541 C C . ASP A 1 74 ? -1.660 9.884 -5.596 1.00 87.69 74 ASP A C 1
ATOM 543 O O . ASP A 1 74 ? -1.810 10.499 -6.657 1.00 87.69 74 ASP A O 1
ATOM 547 N N . ILE A 1 75 ? -0.989 8.730 -5.512 1.00 92.19 75 ILE A N 1
ATOM 548 C CA . ILE A 1 75 ? -0.364 8.038 -6.649 1.00 92.19 75 ILE A CA 1
ATOM 549 C C . ILE A 1 75 ? -1.216 6.832 -7.032 1.00 92.19 75 ILE A C 1
ATOM 551 O O . ILE A 1 75 ? -1.600 6.020 -6.193 1.00 92.19 75 ILE A O 1
ATOM 555 N N . ARG A 1 76 ? -1.472 6.684 -8.330 1.00 95.06 76 ARG A N 1
ATOM 556 C CA . ARG A 1 76 ? -2.241 5.587 -8.904 1.00 95.06 76 ARG A CA 1
ATOM 557 C C . ARG A 1 76 ? -1.418 4.843 -9.944 1.00 95.06 76 ARG A C 1
ATOM 559 O O . ARG A 1 76 ? -0.925 5.432 -10.902 1.00 95.06 76 ARG A O 1
ATOM 566 N N . TYR A 1 77 ? -1.367 3.526 -9.789 1.00 97.50 77 TYR A N 1
ATOM 567 C CA . TYR A 1 77 ? -0.688 2.605 -10.692 1.00 97.50 77 TYR A CA 1
ATOM 568 C C . TYR A 1 77 ? -1.719 1.837 -11.510 1.00 97.50 77 TYR A C 1
ATOM 570 O O . TYR A 1 77 ? -2.661 1.279 -10.946 1.00 97.50 77 TYR A O 1
ATOM 578 N N . ARG A 1 78 ? -1.556 1.794 -12.833 1.00 97.88 78 ARG A N 1
ATOM 579 C CA . ARG A 1 78 ? -2.446 1.062 -13.738 1.00 97.88 78 ARG A CA 1
ATOM 580 C C . ARG A 1 78 ? -1.658 0.134 -14.648 1.00 97.88 78 ARG A C 1
ATOM 582 O O . ARG A 1 78 ? -0.618 0.525 -15.161 1.00 97.88 78 ARG A O 1
ATOM 589 N N . TYR A 1 79 ? -2.177 -1.062 -14.894 1.00 98.12 79 TYR A N 1
ATOM 590 C CA . TYR A 1 79 ? -1.651 -1.982 -15.900 1.00 98.12 79 TYR A CA 1
ATOM 591 C C . TYR A 1 79 ? -2.802 -2.527 -16.736 1.00 98.12 79 TYR A C 1
ATOM 593 O O . TYR A 1 79 ? -3.780 -3.021 -16.182 1.00 98.12 79 TYR A O 1
ATOM 601 N N . LYS A 1 80 ? -2.722 -2.394 -18.066 1.00 96.06 80 LYS A N 1
ATOM 602 C CA . LYS A 1 80 ? -3.829 -2.730 -18.985 1.00 96.06 80 LYS A CA 1
ATOM 603 C C . LYS A 1 80 ? -5.141 -1.997 -18.651 1.00 96.06 80 LYS A C 1
ATOM 605 O O . LYS A 1 80 ? -6.226 -2.545 -18.799 1.00 96.06 80 LYS A O 1
ATOM 610 N N . GLY A 1 81 ? -5.042 -0.761 -18.160 1.00 95.12 81 GLY A N 1
ATOM 611 C CA . GLY A 1 81 ? -6.194 0.048 -17.738 1.00 95.12 81 GLY A CA 1
ATOM 612 C C . GLY A 1 81 ? -6.735 -0.267 -16.336 1.00 95.12 81 GLY A C 1
ATOM 613 O O . GLY A 1 81 ? -7.410 0.580 -15.755 1.00 95.12 81 GLY A O 1
ATOM 614 N N . GLU A 1 82 ? -6.377 -1.409 -15.752 1.00 96.25 82 GLU A N 1
ATOM 615 C CA . GLU A 1 82 ? -6.783 -1.816 -14.405 1.00 96.25 82 GLU A CA 1
ATOM 616 C C . GLU A 1 82 ? -5.906 -1.158 -13.338 1.00 96.25 82 GLU A C 1
ATOM 618 O O . GLU A 1 82 ? -4.682 -1.137 -13.457 1.00 96.25 82 GLU A O 1
ATOM 623 N N . THR A 1 83 ? -6.520 -0.643 -12.270 1.00 96.62 83 THR A N 1
ATOM 624 C CA . THR A 1 83 ? -5.779 -0.059 -11.140 1.00 96.62 83 THR A CA 1
ATOM 625 C C . THR A 1 83 ? -5.226 -1.163 -10.245 1.00 96.62 83 THR A C 1
ATOM 627 O O . THR A 1 83 ? -5.972 -2.032 -9.792 1.00 96.62 83 THR A O 1
ATOM 630 N N . LEU A 1 84 ? -3.925 -1.108 -9.965 1.00 96.94 84 LEU A N 1
ATOM 631 C CA . LEU A 1 84 ? -3.250 -2.019 -9.047 1.00 96.94 84 LEU A CA 1
ATOM 632 C C . LEU A 1 84 ? -3.317 -1.472 -7.621 1.00 96.94 84 LEU A C 1
ATOM 634 O O . LEU A 1 84 ? -3.223 -0.264 -7.402 1.00 96.94 84 LEU A O 1
ATOM 638 N N . ALA A 1 85 ? -3.452 -2.368 -6.646 1.00 94.62 85 ALA A N 1
ATOM 639 C CA . ALA A 1 85 ? -3.304 -1.991 -5.248 1.00 94.62 85 ALA A CA 1
ATOM 640 C C . ALA A 1 85 ? -1.820 -1.760 -4.939 1.00 94.62 85 ALA A C 1
ATOM 642 O O . ALA A 1 85 ? -0.971 -2.564 -5.331 1.00 94.62 85 ALA A O 1
ATOM 643 N N . ALA A 1 86 ? -1.536 -0.674 -4.230 1.00 94.06 86 ALA A N 1
ATOM 644 C CA . ALA A 1 86 ? -0.209 -0.294 -3.776 1.00 94.06 86 ALA A CA 1
ATOM 645 C C . ALA A 1 86 ? -0.217 -0.209 -2.249 1.00 94.06 86 ALA A C 1
ATOM 647 O O . ALA A 1 86 ? -1.204 0.239 -1.669 1.00 94.06 86 ALA A O 1
ATOM 648 N N . LEU A 1 87 ? 0.855 -0.681 -1.618 1.00 91.56 87 LEU A N 1
ATOM 649 C CA . LEU A 1 87 ? 1.090 -0.517 -0.188 1.00 91.56 87 LEU A CA 1
ATOM 650 C C . LEU A 1 87 ? 2.547 -0.123 0.034 1.00 91.56 87 LEU A C 1
ATOM 652 O O . LEU A 1 87 ? 3.464 -0.814 -0.424 1.00 91.56 87 LEU A O 1
ATOM 656 N N . TRP A 1 88 ? 2.759 0.947 0.792 1.00 88.00 88 TRP A N 1
ATOM 657 C CA . TRP A 1 88 ? 4.089 1.369 1.213 1.00 88.00 88 TRP A CA 1
ATOM 658 C C . TRP A 1 88 ? 4.486 0.704 2.538 1.00 88.00 88 TRP A C 1
ATOM 660 O O . TRP A 1 88 ? 4.486 1.331 3.598 1.00 88.00 88 TRP A O 1
ATOM 670 N N . PHE A 1 89 ? 4.824 -0.586 2.483 1.00 86.44 89 PHE A N 1
ATOM 671 C CA . PHE A 1 89 ? 5.204 -1.374 3.664 1.00 86.44 89 PHE A CA 1
ATOM 672 C C . PHE A 1 89 ? 6.312 -0.716 4.479 1.00 86.44 89 PHE A C 1
ATOM 674 O O . PHE A 1 89 ? 6.220 -0.612 5.699 1.00 86.44 89 PHE A O 1
ATOM 681 N N . GLU A 1 90 ? 7.328 -0.191 3.804 1.00 82.38 90 GLU A N 1
ATOM 682 C CA . GLU A 1 90 ? 8.496 0.368 4.470 1.00 82.38 90 GLU A CA 1
ATOM 683 C C . GLU A 1 90 ? 8.219 1.699 5.159 1.00 82.38 90 GLU A C 1
ATOM 685 O O . GLU A 1 90 ? 9.005 2.108 6.017 1.00 82.38 90 GLU A O 1
ATOM 690 N N . ASN A 1 91 ? 7.082 2.348 4.880 1.00 81.00 91 ASN A N 1
ATOM 691 C CA . ASN A 1 91 ? 6.654 3.483 5.689 1.00 81.00 91 ASN A CA 1
ATOM 692 C C . ASN A 1 91 ? 6.372 3.089 7.134 1.00 81.00 91 ASN A C 1
ATOM 694 O O . ASN A 1 91 ? 6.688 3.835 8.057 1.00 81.00 91 ASN A O 1
ATOM 698 N N . TYR A 1 92 ? 5.801 1.902 7.307 1.00 81.12 92 TYR A N 1
ATOM 699 C CA . TYR A 1 92 ? 5.365 1.377 8.591 1.00 81.12 92 TYR A CA 1
ATOM 700 C C . TYR A 1 92 ? 6.454 0.554 9.277 1.00 81.12 92 TYR A C 1
ATOM 702 O O . TYR A 1 92 ? 6.210 -0.024 10.332 1.00 81.12 92 TYR A O 1
ATOM 710 N N . TYR A 1 93 ? 7.665 0.525 8.704 1.00 73.75 93 TYR A N 1
ATOM 711 C CA . TYR A 1 93 ? 8.765 -0.324 9.149 1.00 73.75 93 TYR A CA 1
ATOM 712 C C . TYR A 1 93 ? 8.305 -1.790 9.327 1.00 73.75 93 TYR A C 1
ATOM 714 O O . TYR A 1 93 ? 7.249 -2.180 8.832 1.00 73.75 93 TYR A O 1
ATOM 722 N N . ARG A 1 94 ? 9.068 -2.622 10.040 1.00 75.56 94 ARG A N 1
ATOM 723 C CA . ARG A 1 94 ? 8.793 -4.060 10.241 1.00 75.56 94 ARG A CA 1
ATOM 724 C C . ARG A 1 94 ? 7.410 -4.413 10.823 1.00 75.56 94 ARG A C 1
ATOM 726 O O . ARG A 1 94 ? 7.076 -5.589 10.926 1.00 75.56 94 ARG A O 1
ATOM 733 N N . ASN A 1 95 ? 6.592 -3.426 11.198 1.00 82.12 95 ASN A N 1
ATOM 734 C CA . ASN A 1 95 ? 5.235 -3.632 11.708 1.00 82.12 95 ASN A CA 1
ATOM 735 C C . ASN A 1 95 ? 4.355 -4.388 10.698 1.00 82.12 95 ASN A C 1
ATOM 737 O O . ASN A 1 95 ? 3.571 -5.255 11.080 1.00 82.12 95 ASN A O 1
ATOM 741 N N . LEU A 1 96 ? 4.528 -4.133 9.398 1.00 86.50 96 LEU A N 1
ATOM 742 C CA . LEU A 1 96 ? 3.731 -4.788 8.359 1.00 86.50 96 LEU A CA 1
ATOM 743 C C . LEU A 1 96 ? 4.431 -5.976 7.677 1.00 86.50 96 LEU A C 1
ATOM 745 O O . LEU A 1 96 ? 3.878 -6.518 6.721 1.00 86.50 96 LEU A O 1
ATOM 749 N N . ASP A 1 97 ? 5.588 -6.436 8.168 1.00 83.00 97 ASP A N 1
ATOM 750 C CA . ASP A 1 97 ? 6.339 -7.545 7.550 1.00 83.00 97 ASP A CA 1
ATOM 751 C C . ASP A 1 97 ? 5.506 -8.830 7.462 1.00 83.00 97 ASP A C 1
ATOM 753 O O . ASP A 1 97 ? 5.562 -9.537 6.462 1.00 83.00 97 ASP A O 1
ATOM 757 N N . ALA A 1 98 ? 4.653 -9.100 8.456 1.00 82.19 98 ALA A N 1
ATOM 758 C CA . ALA A 1 98 ? 3.760 -10.264 8.444 1.00 82.19 98 ALA A CA 1
ATOM 759 C C . ALA A 1 98 ? 2.740 -10.243 7.285 1.00 82.19 98 ALA A C 1
ATOM 761 O O . ALA A 1 98 ? 2.234 -11.287 6.874 1.00 82.19 98 ALA A O 1
ATOM 762 N N . TYR A 1 99 ? 2.430 -9.057 6.756 1.00 85.25 99 TYR A N 1
ATOM 763 C CA . TYR A 1 99 ? 1.577 -8.876 5.582 1.00 85.25 99 TYR A CA 1
ATOM 764 C C . TYR A 1 99 ? 2.375 -8.846 4.278 1.00 85.25 99 TYR A C 1
ATOM 766 O O . TYR A 1 99 ? 1.804 -9.032 3.196 1.00 85.25 99 TYR A O 1
ATOM 774 N N . LEU A 1 100 ? 3.685 -8.618 4.365 1.00 80.94 100 LEU A N 1
ATOM 775 C CA . LEU A 1 100 ? 4.566 -8.615 3.220 1.00 80.94 100 LEU A CA 1
ATOM 776 C C . LEU A 1 100 ? 4.806 -10.066 2.789 1.00 80.94 100 LEU A C 1
ATOM 778 O O . LEU A 1 100 ? 5.462 -10.858 3.455 1.00 80.94 100 LEU A O 1
ATOM 782 N N . GLN A 1 101 ? 4.247 -10.435 1.641 1.00 77.88 101 GLN A N 1
ATOM 783 C CA . GLN A 1 101 ? 4.303 -11.800 1.112 1.00 77.88 101 GLN A CA 1
ATOM 784 C C . GLN A 1 101 ? 5.657 -12.085 0.422 1.00 77.88 101 GLN A C 1
ATOM 786 O O . GLN A 1 101 ? 5.674 -12.585 -0.703 1.00 77.88 101 GLN A O 1
ATOM 791 N N . VAL A 1 102 ? 6.781 -11.730 1.066 1.00 65.75 102 VAL A N 1
ATOM 792 C CA . VAL A 1 102 ? 8.142 -11.759 0.481 1.00 65.75 102 VAL A CA 1
ATOM 793 C C . VAL A 1 102 ? 8.498 -13.147 -0.034 1.00 65.75 102 VAL A C 1
ATOM 795 O O . VAL A 1 102 ? 8.928 -13.279 -1.175 1.00 65.75 102 VAL A O 1
ATOM 798 N N . ASP A 1 103 ? 8.218 -14.182 0.758 1.00 67.00 103 ASP A N 1
ATOM 799 C CA . ASP A 1 103 ? 8.632 -15.560 0.469 1.00 67.00 103 ASP A CA 1
ATOM 800 C C . ASP A 1 103 ? 7.721 -16.284 -0.529 1.00 67.00 103 ASP A C 1
ATOM 802 O O . ASP A 1 103 ? 7.809 -17.501 -0.718 1.00 67.00 103 ASP A O 1
ATOM 806 N N . LYS A 1 104 ? 6.811 -15.560 -1.190 1.00 73.12 104 LYS A N 1
ATOM 807 C CA . LYS A 1 104 ? 6.033 -16.159 -2.267 1.00 73.12 104 LYS A CA 1
ATOM 808 C C . LYS A 1 104 ? 6.902 -16.341 -3.508 1.00 73.12 104 LYS A C 1
ATOM 810 O O . LYS A 1 104 ? 7.658 -15.444 -3.870 1.00 73.12 104 LYS A O 1
ATOM 815 N N . PRO A 1 105 ? 6.719 -17.446 -4.254 1.00 68.31 105 PRO A N 1
ATOM 816 C CA . PRO A 1 105 ? 7.540 -17.772 -5.424 1.00 68.31 105 PRO A CA 1
ATOM 817 C C . PRO A 1 105 ? 7.450 -16.752 -6.574 1.00 68.31 105 PRO A C 1
ATOM 819 O O . PRO A 1 105 ? 8.097 -16.930 -7.600 1.00 68.31 105 PRO A O 1
ATOM 822 N N . ARG A 1 106 ? 6.617 -15.711 -6.449 1.00 88.06 106 ARG A N 1
ATOM 823 C CA . ARG A 1 106 ? 6.351 -14.698 -7.478 1.00 88.06 106 ARG A CA 1
ATOM 824 C C . ARG A 1 106 ? 6.316 -13.293 -6.891 1.00 88.06 106 ARG A C 1
ATOM 826 O O . ARG A 1 106 ? 5.394 -12.516 -7.139 1.00 88.06 106 ARG A O 1
ATOM 833 N N . THR A 1 107 ? 7.340 -13.005 -6.104 1.00 92.94 107 THR A N 1
ATOM 834 C CA . THR A 1 107 ? 7.719 -11.654 -5.704 1.00 92.94 107 THR A CA 1
ATOM 835 C C . THR A 1 107 ? 8.904 -11.225 -6.558 1.00 92.94 107 THR A C 1
ATOM 837 O O . THR A 1 107 ? 9.851 -11.986 -6.753 1.00 92.94 107 THR A O 1
ATOM 840 N N . VAL A 1 108 ? 8.835 -10.019 -7.118 1.00 93.88 108 VAL A N 1
ATOM 841 C CA . VAL A 1 108 ? 9.912 -9.438 -7.919 1.00 93.88 108 VAL A CA 1
ATOM 842 C C . VAL A 1 108 ? 10.305 -8.092 -7.332 1.00 93.88 108 VAL A C 1
ATOM 844 O O . VAL A 1 108 ? 9.581 -7.111 -7.487 1.00 93.88 108 VAL A O 1
ATOM 847 N N . ASP A 1 109 ? 11.479 -8.050 -6.707 1.00 92.44 109 ASP A N 1
ATOM 848 C CA . ASP A 1 109 ? 12.102 -6.817 -6.233 1.00 92.44 109 ASP A CA 1
ATOM 849 C C . ASP A 1 109 ? 12.848 -6.080 -7.354 1.00 92.44 109 ASP A C 1
ATOM 851 O O . ASP A 1 109 ? 13.437 -6.680 -8.267 1.00 92.44 109 ASP A O 1
ATOM 855 N N . PHE A 1 110 ? 12.860 -4.750 -7.251 1.00 92.25 110 PHE A N 1
ATOM 856 C CA . PHE A 1 110 ? 13.549 -3.846 -8.178 1.00 92.25 110 PHE A CA 1
ATOM 857 C C . PHE A 1 110 ? 14.826 -3.232 -7.582 1.00 92.25 110 PHE A C 1
ATOM 859 O O . PHE A 1 110 ? 15.286 -2.176 -8.026 1.00 92.25 110 PHE A O 1
ATOM 866 N N . GLY A 1 111 ? 15.405 -3.901 -6.577 1.00 86.12 111 GLY A N 1
ATOM 867 C CA . GLY A 1 111 ? 16.704 -3.553 -5.995 1.00 86.12 111 GLY A CA 1
ATOM 868 C C . GLY A 1 111 ? 16.719 -2.200 -5.286 1.00 86.12 111 GLY A C 1
ATOM 869 O O . GLY A 1 111 ? 17.707 -1.475 -5.388 1.00 86.12 111 GLY A O 1
ATOM 870 N N . MET A 1 112 ? 15.608 -1.812 -4.654 1.00 88.00 112 MET A N 1
ATOM 871 C CA . MET A 1 112 ? 15.565 -0.621 -3.803 1.00 88.00 112 MET A CA 1
ATOM 872 C C . MET A 1 112 ? 16.115 -0.942 -2.408 1.00 88.00 112 MET A C 1
ATOM 874 O O . MET A 1 112 ? 15.831 -2.009 -1.865 1.00 88.00 112 MET A O 1
ATOM 878 N N . GLN A 1 113 ? 16.885 -0.027 -1.817 1.00 85.50 113 GLN A N 1
ATOM 879 C CA . GLN A 1 113 ? 17.392 -0.157 -0.445 1.00 85.50 113 GLN A CA 1
ATOM 880 C C . GLN A 1 113 ? 16.320 0.230 0.578 1.00 85.50 113 GLN A C 1
ATOM 882 O O . GLN A 1 113 ? 16.361 1.312 1.156 1.00 85.50 113 GLN A O 1
ATOM 887 N N . THR A 1 114 ? 15.325 -0.630 0.788 1.00 83.06 114 THR A N 1
ATOM 888 C CA . THR A 1 114 ? 14.145 -0.265 1.588 1.00 83.06 114 THR A CA 1
ATOM 889 C C . THR A 1 114 ? 14.266 -0.566 3.090 1.00 83.06 114 THR A C 1
ATOM 891 O O . THR A 1 114 ? 13.388 -0.182 3.864 1.00 83.06 114 THR A O 1
ATOM 894 N N . ASP A 1 115 ? 15.368 -1.185 3.538 1.00 77.75 115 ASP A N 1
ATOM 895 C CA . ASP A 1 115 ? 15.624 -1.413 4.965 1.00 77.75 115 ASP A CA 1
ATOM 896 C C . ASP A 1 115 ? 15.925 -0.090 5.689 1.00 77.75 115 ASP A C 1
ATOM 898 O O . ASP A 1 115 ? 16.970 0.532 5.499 1.00 77.75 115 ASP A O 1
ATOM 902 N N . ARG A 1 116 ? 15.000 0.333 6.558 1.00 73.44 116 ARG A N 1
ATOM 903 C CA . ARG A 1 116 ? 15.154 1.533 7.396 1.00 73.44 116 ARG A CA 1
ATOM 904 C C . ARG A 1 116 ? 15.794 1.245 8.756 1.00 73.44 116 ARG A C 1
ATOM 906 O O . ARG A 1 116 ? 15.730 2.103 9.638 1.00 73.44 116 ARG A O 1
ATOM 913 N N . SER A 1 117 ? 16.354 0.055 8.972 1.00 72.25 117 SER A N 1
ATOM 914 C CA . SER A 1 117 ? 16.998 -0.287 10.236 1.00 72.25 117 SER A CA 1
ATOM 915 C C . SER A 1 117 ? 18.140 0.678 10.541 1.00 72.25 117 SER A C 1
ATOM 917 O O . SER A 1 117 ? 18.806 1.196 9.644 1.00 72.25 117 SER A O 1
ATOM 919 N N . ARG A 1 118 ? 18.391 0.930 11.832 1.00 71.94 118 ARG A N 1
ATOM 920 C CA . ARG A 1 118 ? 19.513 1.785 12.251 1.00 71.94 118 ARG A CA 1
ATOM 921 C C . ARG A 1 118 ? 20.844 1.257 11.707 1.00 71.94 118 ARG A C 1
ATOM 923 O O . ARG A 1 118 ? 21.708 2.044 11.345 1.00 71.94 118 ARG A O 1
ATOM 930 N N . GLU A 1 119 ? 20.994 -0.062 11.637 1.00 73.94 119 GLU A N 1
ATOM 931 C CA . GLU A 1 119 ? 22.172 -0.717 11.071 1.00 73.94 119 GLU A CA 1
ATOM 932 C C . GLU A 1 119 ? 22.326 -0.418 9.573 1.00 73.94 119 GLU A C 1
ATOM 934 O O . GLU A 1 119 ? 23.391 0.035 9.151 1.00 73.94 119 GLU A O 1
ATOM 939 N N . ALA A 1 120 ? 21.259 -0.577 8.783 1.00 68.75 120 ALA A N 1
ATOM 940 C CA . ALA A 1 120 ? 21.270 -0.242 7.362 1.00 68.75 120 ALA A CA 1
ATOM 941 C C . ALA A 1 120 ? 21.536 1.251 7.125 1.00 68.75 120 ALA A C 1
ATOM 943 O O . ALA A 1 120 ? 22.345 1.597 6.266 1.00 68.75 120 ALA A O 1
ATOM 944 N N . GLN A 1 121 ? 20.942 2.136 7.931 1.00 70.56 121 GLN A N 1
ATOM 945 C CA . GLN A 1 121 ? 21.183 3.580 7.856 1.00 70.56 121 GLN A CA 1
ATOM 946 C C . GLN A 1 121 ? 22.648 3.940 8.125 1.00 70.56 121 GLN A C 1
ATOM 948 O O . GLN A 1 121 ? 23.226 4.736 7.390 1.00 70.56 121 GLN A O 1
ATOM 953 N N . VAL A 1 122 ? 23.269 3.338 9.144 1.00 74.19 122 VAL A N 1
ATOM 954 C CA . VAL A 1 122 ? 24.691 3.562 9.459 1.00 74.19 122 VAL A CA 1
ATOM 955 C C . VAL A 1 122 ? 25.597 3.027 8.346 1.00 74.19 122 VAL A C 1
ATOM 957 O O . VAL A 1 122 ? 26.610 3.646 8.032 1.00 74.19 122 VAL A O 1
ATOM 960 N N . LYS A 1 123 ? 25.239 1.894 7.735 1.00 75.75 123 LYS A N 1
ATOM 961 C CA . LYS A 1 123 ? 26.060 1.220 6.720 1.00 75.75 123 LYS A CA 1
ATOM 962 C C . LYS A 1 123 ? 25.935 1.824 5.318 1.00 75.75 123 LYS A C 1
ATOM 964 O O . LYS A 1 123 ? 26.912 1.825 4.573 1.00 75.75 123 LYS A O 1
ATOM 969 N N . HIS A 1 124 ? 24.749 2.300 4.948 1.00 70.56 124 HIS A N 1
ATOM 970 C CA . HIS A 1 124 ? 24.421 2.710 3.578 1.00 70.56 124 HIS A CA 1
ATOM 971 C C . HIS A 1 124 ? 24.073 4.200 3.442 1.00 70.56 124 HIS A C 1
ATOM 973 O O . HIS A 1 124 ? 24.038 4.716 2.329 1.00 70.56 124 HIS A O 1
ATOM 979 N N . GLY A 1 125 ? 23.878 4.921 4.550 1.00 64.56 125 GLY A N 1
ATOM 980 C CA . GLY A 1 125 ? 23.726 6.381 4.584 1.00 64.56 125 GLY A CA 1
ATOM 981 C C . GLY A 1 125 ? 22.367 6.921 4.123 1.00 64.56 125 GLY A C 1
ATOM 982 O O . GLY A 1 125 ? 22.014 8.040 4.488 1.00 64.56 125 GLY A O 1
ATOM 983 N N . PHE A 1 126 ? 21.579 6.151 3.370 1.00 71.31 126 PHE A N 1
ATOM 984 C CA . PHE A 1 126 ? 20.222 6.511 2.956 1.00 71.31 126 PHE A CA 1
ATOM 985 C C . PHE A 1 126 ? 19.343 5.264 2.802 1.00 71.31 126 PHE A C 1
ATOM 987 O O . PHE A 1 126 ? 19.846 4.165 2.590 1.00 71.31 126 PHE A O 1
ATOM 994 N N . TYR A 1 127 ? 18.026 5.444 2.918 1.00 79.12 127 TYR A N 1
ATOM 995 C CA . TYR A 1 127 ? 17.037 4.428 2.560 1.00 79.12 127 TYR A CA 1
ATOM 996 C C . TYR A 1 127 ? 16.231 4.910 1.361 1.00 79.12 127 TYR A C 1
ATOM 998 O O . TYR A 1 127 ? 16.024 6.113 1.171 1.00 79.12 127 TYR A O 1
ATOM 1006 N N . GLU A 1 128 ? 15.754 3.957 0.574 1.00 86.94 128 GLU A N 1
ATOM 1007 C CA . GLU A 1 128 ? 14.894 4.213 -0.563 1.00 86.94 128 GLU A CA 1
ATOM 1008 C C . GLU A 1 128 ? 13.417 3.966 -0.230 1.00 86.94 128 GLU A C 1
ATOM 1010 O O . GLU A 1 128 ? 13.077 3.097 0.575 1.00 86.94 128 GLU A O 1
ATOM 1015 N N . SER A 1 129 ? 12.520 4.748 -0.835 1.00 87.56 129 SER A N 1
ATOM 1016 C CA . SER A 1 129 ? 11.069 4.630 -0.640 1.00 87.56 129 SER A CA 1
ATOM 1017 C C . SER A 1 129 ? 10.362 4.246 -1.931 1.00 87.56 129 SER A C 1
ATOM 1019 O O . SER A 1 129 ? 10.491 4.921 -2.951 1.00 87.56 129 SER A O 1
ATOM 1021 N N . GLY A 1 130 ? 9.571 3.179 -1.892 1.00 91.50 130 GLY A N 1
ATOM 1022 C CA . GLY A 1 130 ? 8.784 2.764 -3.041 1.00 91.50 130 GLY A CA 1
ATOM 1023 C C . GLY A 1 130 ? 7.628 1.863 -2.656 1.00 91.50 130 GLY A C 1
ATOM 1024 O O . GLY A 1 130 ? 7.635 1.245 -1.594 1.00 91.50 130 GLY A O 1
ATOM 1025 N N . ASP A 1 131 ? 6.641 1.797 -3.540 1.00 93.62 131 ASP A N 1
ATOM 1026 C CA . ASP A 1 131 ? 5.443 1.000 -3.302 1.00 93.62 131 ASP A CA 1
ATOM 1027 C C . ASP A 1 131 ? 5.650 -0.475 -3.620 1.00 93.62 131 ASP A C 1
ATOM 1029 O O . ASP A 1 131 ? 6.385 -0.844 -4.539 1.00 93.62 131 ASP A O 1
ATOM 1033 N N . THR A 1 132 ? 4.954 -1.324 -2.869 1.00 94.69 132 THR A N 1
ATOM 1034 C CA . THR A 1 132 ? 4.723 -2.720 -3.233 1.00 94.69 132 THR A CA 1
ATOM 1035 C C . THR A 1 132 ? 3.416 -2.807 -4.009 1.00 94.69 132 THR A C 1
ATOM 1037 O O . THR A 1 132 ? 2.357 -2.498 -3.460 1.00 94.69 132 THR A O 1
ATOM 1040 N N . LEU A 1 133 ? 3.477 -3.228 -5.275 1.00 96.31 133 LEU A N 1
ATOM 1041 C CA . LEU A 1 133 ? 2.284 -3.382 -6.111 1.00 96.31 133 LEU A CA 1
ATOM 1042 C C . LEU A 1 133 ? 1.785 -4.824 -6.117 1.00 96.31 133 LEU A C 1
ATOM 1044 O O . LEU A 1 133 ? 2.561 -5.768 -6.268 1.00 96.31 133 LEU A O 1
ATOM 1048 N N . TYR A 1 134 ? 0.470 -4.986 -6.032 1.00 96.19 134 TYR A N 1
ATOM 1049 C CA . TYR A 1 134 ? -0.189 -6.285 -6.093 1.00 96.19 134 TYR A CA 1
ATOM 1050 C C . TYR A 1 134 ? -0.845 -6.500 -7.450 1.00 96.19 134 TYR A C 1
ATOM 1052 O O . TYR A 1 134 ? -1.668 -5.696 -7.894 1.00 96.19 134 TYR A O 1
ATOM 1060 N N . VAL A 1 135 ? -0.487 -7.613 -8.085 1.00 96.31 135 VAL A N 1
ATOM 1061 C CA . VAL A 1 135 ? -1.026 -8.065 -9.368 1.00 96.31 135 VAL A CA 1
ATOM 1062 C C . VAL A 1 135 ? -1.959 -9.253 -9.092 1.00 96.31 135 VAL A C 1
ATOM 1064 O O . VAL A 1 135 ? -1.474 -10.371 -8.896 1.00 96.31 135 VAL A O 1
ATOM 1067 N N . PRO A 1 136 ? -3.286 -9.031 -9.014 1.00 95.06 136 PRO A N 1
ATOM 1068 C CA . PRO A 1 136 ? -4.234 -10.049 -8.574 1.00 95.06 136 PRO A CA 1
ATOM 1069 C C . PRO A 1 136 ? -4.382 -11.187 -9.602 1.00 95.06 136 PRO A C 1
ATOM 1071 O O . PRO A 1 136 ? -4.756 -10.919 -10.749 1.00 95.06 136 PRO A O 1
ATOM 1074 N N . PRO A 1 137 ? -4.197 -12.462 -9.203 1.00 94.44 137 PRO A N 1
ATOM 1075 C CA . PRO A 1 137 ? -4.361 -13.618 -10.092 1.00 94.44 137 PRO A CA 1
ATOM 1076 C C . PRO A 1 137 ? -5.764 -13.763 -10.695 1.00 94.44 137 PRO A C 1
ATOM 1078 O O . PRO A 1 137 ? -5.936 -14.422 -11.715 1.00 94.44 137 PRO A O 1
ATOM 1081 N N . ALA A 1 138 ? -6.779 -13.158 -10.068 1.00 94.88 138 ALA A N 1
ATOM 1082 C CA . ALA A 1 138 ? -8.146 -13.148 -10.582 1.00 94.88 138 ALA A CA 1
ATOM 1083 C C . ALA A 1 138 ? -8.319 -12.274 -11.841 1.00 94.88 138 ALA A C 1
ATOM 1085 O O . ALA A 1 138 ? -9.306 -12.435 -12.554 1.00 94.88 138 ALA A O 1
ATOM 1086 N N . ARG A 1 139 ? -7.395 -11.338 -12.106 1.00 95.75 139 ARG A N 1
ATOM 1087 C CA . ARG A 1 139 ? -7.464 -10.407 -13.252 1.00 95.75 139 ARG A CA 1
ATOM 1088 C C . ARG A 1 139 ? -6.300 -10.538 -14.223 1.00 95.75 139 ARG A C 1
ATOM 1090 O O . ARG A 1 139 ? -6.431 -10.144 -15.376 1.00 95.75 139 ARG A O 1
ATOM 1097 N N . PHE A 1 140 ? -5.173 -11.061 -13.755 1.00 96.19 140 PHE A N 1
ATOM 1098 C CA . PHE A 1 140 ? -3.955 -11.183 -14.539 1.00 96.19 140 PHE A CA 1
ATOM 1099 C C . PHE A 1 140 ? -3.452 -12.611 -14.478 1.00 96.19 140 PHE A C 1
ATOM 1101 O O . PHE A 1 140 ? -3.436 -13.235 -13.422 1.00 96.19 140 PHE A O 1
ATOM 1108 N N . SER A 1 141 ? -3.000 -13.106 -15.617 1.00 96.00 141 SER A N 1
ATOM 1109 C CA . SER A 1 141 ? -2.264 -14.350 -15.726 1.00 96.00 141 SER A CA 1
ATOM 1110 C C . SER A 1 141 ? -0.824 -14.192 -15.240 1.00 96.00 141 SER A C 1
ATOM 1112 O O . SER A 1 141 ? -0.266 -13.099 -15.115 1.00 96.00 141 SER A O 1
ATOM 1114 N N . VAL A 1 142 ? -0.181 -15.336 -15.044 1.00 95.56 142 VAL A N 1
ATOM 1115 C CA . VAL A 1 142 ? 1.244 -15.431 -14.715 1.00 95.56 142 VAL A CA 1
ATOM 1116 C C . VAL A 1 142 ? 2.119 -14.777 -15.781 1.00 95.56 142 VAL A C 1
ATOM 1118 O O . VAL A 1 142 ? 3.032 -14.032 -15.452 1.00 95.56 142 VAL A O 1
ATOM 1121 N N . ALA A 1 143 ? 1.826 -15.037 -17.057 1.00 95.75 143 ALA A N 1
ATOM 1122 C CA . ALA A 1 143 ? 2.614 -14.510 -18.164 1.00 95.75 143 ALA A CA 1
ATOM 1123 C C . ALA A 1 143 ? 2.540 -12.977 -18.231 1.00 95.75 143 ALA A C 1
ATOM 1125 O O . ALA A 1 143 ? 3.533 -12.321 -18.532 1.00 95.75 143 ALA A O 1
ATOM 1126 N N . GLU A 1 144 ? 1.381 -12.399 -17.907 1.00 96.50 144 GLU A N 1
ATOM 1127 C CA . GLU A 1 144 ? 1.205 -10.947 -17.818 1.00 96.50 144 GLU A CA 1
ATOM 1128 C C . GLU A 1 144 ? 1.966 -10.355 -16.632 1.00 96.50 144 GLU A C 1
ATOM 1130 O O . GLU A 1 144 ? 2.607 -9.315 -16.775 1.00 96.50 144 GLU A O 1
ATOM 1135 N N . PHE A 1 145 ? 1.958 -11.035 -15.482 1.00 96.56 145 PHE A N 1
ATOM 1136 C CA . PHE A 1 145 ? 2.803 -10.660 -14.351 1.00 96.56 145 PHE A CA 1
ATOM 1137 C C . PHE A 1 145 ? 4.291 -10.671 -14.727 1.00 96.56 145 PHE A C 1
ATOM 1139 O O . PHE A 1 145 ? 4.980 -9.683 -14.486 1.00 96.56 145 PHE A O 1
ATOM 1146 N N . ASP A 1 146 ? 4.780 -11.739 -15.361 1.00 95.62 146 ASP A N 1
ATOM 1147 C CA . ASP A 1 146 ? 6.187 -11.861 -15.758 1.00 95.62 146 ASP A CA 1
ATOM 1148 C C . ASP A 1 146 ? 6.578 -10.808 -16.809 1.00 95.62 146 ASP A C 1
ATOM 1150 O O . ASP A 1 146 ? 7.665 -10.224 -16.742 1.00 95.62 146 ASP A O 1
ATOM 1154 N N . ALA A 1 147 ? 5.684 -10.516 -17.761 1.00 95.81 147 ALA A N 1
ATOM 1155 C CA . ALA A 1 147 ? 5.876 -9.463 -18.755 1.00 95.81 147 ALA A CA 1
ATOM 1156 C C . ALA A 1 147 ? 5.976 -8.078 -18.098 1.00 95.81 147 ALA A C 1
ATOM 1158 O O . ALA A 1 147 ? 6.915 -7.327 -18.385 1.00 95.81 147 ALA A O 1
ATOM 1159 N N . LEU A 1 148 ? 5.066 -7.765 -17.169 1.00 97.44 148 LEU A N 1
ATOM 1160 C CA . LEU A 1 148 ? 5.112 -6.532 -16.387 1.00 97.44 148 LEU A CA 1
ATOM 1161 C C . LEU A 1 148 ? 6.396 -6.453 -15.551 1.00 97.44 148 LEU A C 1
ATOM 1163 O O . LEU A 1 148 ? 7.093 -5.441 -15.598 1.00 97.44 148 LEU A O 1
ATOM 1167 N N . ALA A 1 149 ? 6.752 -7.524 -14.838 1.00 96.88 149 ALA A N 1
ATOM 1168 C CA . ALA A 1 149 ? 7.961 -7.604 -14.021 1.00 96.88 149 ALA A CA 1
ATOM 1169 C C . ALA A 1 149 ? 9.218 -7.299 -14.843 1.00 96.88 149 ALA A C 1
ATOM 1171 O O . ALA A 1 149 ? 10.056 -6.479 -14.456 1.00 96.88 149 ALA A O 1
ATOM 1172 N N . LYS A 1 150 ? 9.339 -7.945 -16.008 1.00 96.31 150 LYS A N 1
ATOM 1173 C CA . LYS A 1 150 ? 10.455 -7.762 -16.937 1.00 96.31 150 LYS A CA 1
ATOM 1174 C C . LYS A 1 150 ? 10.513 -6.328 -17.463 1.00 96.31 150 LYS A C 1
ATOM 1176 O O . LYS A 1 150 ? 11.591 -5.735 -17.469 1.00 96.31 150 LYS A O 1
ATOM 1181 N N . CYS A 1 151 ? 9.370 -5.775 -17.865 1.00 97.25 151 CYS A N 1
ATOM 1182 C CA . CYS A 1 151 ? 9.247 -4.398 -18.335 1.00 97.25 151 CYS A CA 1
ATOM 1183 C C . CYS A 1 151 ? 9.687 -3.390 -17.263 1.00 97.25 151 CYS A C 1
ATOM 1185 O O . CYS A 1 151 ? 10.596 -2.597 -17.500 1.00 97.25 151 CYS A O 1
ATOM 1187 N N . LEU A 1 152 ? 9.116 -3.464 -16.056 1.00 96.69 152 LEU A N 1
ATOM 1188 C CA . LEU A 1 152 ? 9.435 -2.549 -14.955 1.00 96.69 152 LEU A CA 1
ATOM 1189 C C . LEU A 1 152 ? 10.896 -2.653 -14.520 1.00 96.69 152 LEU A C 1
ATOM 1191 O O . LEU A 1 152 ? 11.532 -1.636 -14.250 1.00 96.69 152 LEU A O 1
ATOM 1195 N N . ARG A 1 153 ? 11.471 -3.860 -14.519 1.00 95.69 153 ARG A N 1
ATOM 1196 C CA . ARG A 1 153 ? 12.899 -4.047 -14.238 1.00 95.69 153 ARG A CA 1
ATOM 1197 C C . ARG A 1 153 ? 13.771 -3.355 -15.286 1.00 95.69 153 ARG A C 1
ATOM 1199 O O . ARG A 1 153 ? 14.706 -2.645 -14.912 1.00 95.69 153 ARG A O 1
ATOM 1206 N N . ALA A 1 154 ? 13.448 -3.517 -16.570 1.00 95.50 154 ALA A N 1
ATOM 1207 C CA . ALA A 1 154 ? 14.154 -2.850 -17.664 1.00 95.50 154 ALA A CA 1
ATOM 1208 C C . ALA A 1 154 ? 14.014 -1.317 -17.601 1.00 95.50 154 ALA A C 1
ATOM 1210 O O . ALA A 1 154 ? 14.972 -0.604 -17.888 1.00 95.50 154 ALA A O 1
ATOM 1211 N N . GLN A 1 155 ? 12.855 -0.817 -17.165 1.00 95.50 155 GLN A N 1
ATOM 1212 C CA . GLN A 1 155 ? 12.562 0.614 -17.046 1.00 95.50 155 GLN A CA 1
ATOM 1213 C C . GLN A 1 155 ? 12.905 1.216 -15.676 1.00 95.50 155 GLN A C 1
ATOM 1215 O O . GLN A 1 155 ? 12.657 2.398 -15.452 1.00 95.50 155 GLN A O 1
ATOM 1220 N N . SER A 1 156 ? 13.493 0.448 -14.754 1.00 91.81 156 SER A N 1
ATOM 1221 C CA . SER A 1 156 ? 13.686 0.855 -13.352 1.00 91.81 156 SER A CA 1
ATOM 1222 C C . SER A 1 156 ? 14.436 2.182 -13.191 1.00 91.81 156 SER A C 1
ATOM 1224 O O . SER A 1 156 ? 14.020 3.026 -12.401 1.00 91.81 156 SER A O 1
ATOM 1226 N N . LYS A 1 157 ? 15.494 2.419 -13.978 1.00 92.19 157 LYS A N 1
ATOM 1227 C CA . LYS A 1 157 ? 16.233 3.695 -13.973 1.00 92.19 157 LYS A CA 1
ATOM 1228 C C . LYS A 1 157 ? 15.368 4.864 -14.448 1.00 92.19 157 LYS A C 1
ATOM 1230 O O . LYS A 1 157 ? 15.323 5.893 -13.778 1.00 92.19 157 LYS A O 1
ATOM 1235 N N . SER A 1 158 ? 14.662 4.689 -15.566 1.00 93.81 158 SER A N 1
ATOM 1236 C CA . SER A 1 158 ? 13.740 5.689 -16.118 1.00 93.81 158 SER A CA 1
ATOM 1237 C C . SER A 1 158 ? 12.619 6.007 -15.132 1.00 93.81 158 SER A C 1
ATOM 1239 O O . SER A 1 158 ? 12.308 7.168 -14.903 1.00 93.81 158 SER A O 1
ATOM 1241 N N . LEU A 1 159 ? 12.042 4.981 -14.501 1.00 93.88 159 LEU A N 1
ATOM 1242 C CA . LEU A 1 159 ? 11.012 5.124 -13.477 1.00 93.88 159 LEU A CA 1
ATOM 1243 C C . LEU A 1 159 ? 11.525 5.930 -12.276 1.00 93.88 159 LEU A C 1
ATOM 1245 O O . LEU A 1 159 ? 10.856 6.872 -11.864 1.00 93.88 159 LEU A O 1
ATOM 1249 N N . ARG A 1 160 ? 12.715 5.607 -11.749 1.00 92.25 160 ARG A N 1
ATOM 1250 C CA . ARG A 1 160 ? 13.319 6.341 -10.622 1.00 92.25 160 ARG A CA 1
ATOM 1251 C C . ARG A 1 160 ? 13.584 7.810 -10.967 1.00 92.25 160 ARG A C 1
ATOM 1253 O O . ARG A 1 160 ? 13.236 8.687 -10.183 1.00 92.25 160 ARG A O 1
ATOM 1260 N N . SER A 1 161 ? 14.136 8.086 -12.152 1.00 93.44 161 SER A N 1
ATOM 1261 C CA . SER A 1 161 ? 14.339 9.462 -12.642 1.00 93.44 161 SER A CA 1
ATOM 1262 C C . SER A 1 161 ? 13.008 10.210 -12.769 1.00 93.44 161 SER A C 1
ATOM 1264 O O . SER A 1 161 ? 12.871 11.301 -12.220 1.00 93.44 161 SER A O 1
ATOM 1266 N N . ARG A 1 162 ? 11.974 9.593 -13.358 1.00 94.50 162 ARG A N 1
ATOM 1267 C CA . ARG A 1 162 ? 10.632 10.194 -13.435 1.00 94.50 162 ARG A CA 1
ATOM 1268 C C . ARG A 1 162 ? 10.046 10.480 -12.061 1.00 94.50 162 ARG A C 1
ATOM 1270 O O . ARG A 1 162 ? 9.457 11.540 -11.884 1.00 94.50 162 ARG A O 1
ATOM 1277 N N . PHE A 1 163 ? 10.214 9.587 -11.090 1.00 93.19 163 PHE A N 1
ATOM 1278 C CA . PHE A 1 163 ? 9.728 9.825 -9.732 1.00 93.19 163 PHE A CA 1
ATOM 1279 C C . PHE A 1 163 ? 10.443 10.998 -9.050 1.00 93.19 163 PHE A C 1
ATOM 1281 O O . PHE A 1 163 ? 9.791 11.802 -8.387 1.00 93.19 163 PHE A O 1
ATOM 1288 N N . ALA A 1 164 ? 11.758 11.118 -9.246 1.00 90.44 164 ALA A N 1
ATOM 1289 C CA . ALA A 1 164 ? 12.564 12.196 -8.678 1.00 90.44 164 ALA A CA 1
ATOM 1290 C C . ALA A 1 164 ? 12.289 13.565 -9.327 1.00 90.44 164 ALA A C 1
ATOM 1292 O O . ALA A 1 164 ? 12.292 14.584 -8.641 1.00 90.44 164 ALA A O 1
ATOM 1293 N N . GLU A 1 165 ? 12.057 13.594 -10.640 1.00 90.50 165 GLU A N 1
ATOM 1294 C CA . GLU A 1 165 ? 11.891 14.828 -11.419 1.00 90.50 165 GLU A CA 1
ATOM 1295 C C . GLU A 1 165 ? 10.442 15.329 -11.466 1.00 90.50 165 GLU A C 1
ATOM 1297 O O . GLU A 1 165 ? 10.198 16.505 -11.743 1.00 90.50 165 GLU A O 1
ATOM 1302 N N . THR A 1 166 ? 9.460 14.450 -11.235 1.00 89.88 166 THR A N 1
ATOM 1303 C CA . THR A 1 166 ? 8.051 14.819 -11.384 1.00 89.88 166 THR A CA 1
ATOM 1304 C C . THR A 1 166 ? 7.570 15.661 -10.214 1.00 89.88 166 THR A C 1
ATOM 1306 O O . THR A 1 166 ? 7.571 15.241 -9.057 1.00 89.88 166 THR A O 1
ATOM 1309 N N . VAL A 1 167 ? 7.058 16.838 -10.561 1.00 87.19 167 VAL A N 1
ATOM 1310 C CA . VAL A 1 167 ? 6.394 17.753 -9.642 1.00 87.19 167 VAL A CA 1
ATOM 1311 C C . VAL A 1 167 ? 4.910 17.793 -9.968 1.00 87.19 167 VAL A C 1
ATOM 1313 O O . VAL A 1 167 ? 4.500 18.175 -11.068 1.00 87.19 167 VAL A O 1
ATOM 1316 N N . ILE A 1 168 ? 4.098 17.422 -8.987 1.00 86.25 168 ILE A N 1
ATOM 1317 C CA . ILE A 1 168 ? 2.647 17.442 -9.073 1.00 86.25 168 ILE A CA 1
ATOM 1318 C C . ILE A 1 168 ? 2.155 18.815 -8.652 1.00 86.25 168 ILE A C 1
ATOM 1320 O O . ILE A 1 168 ? 2.432 19.303 -7.558 1.00 86.25 168 ILE A O 1
ATOM 1324 N N . ARG A 1 169 ? 1.429 19.460 -9.560 1.00 80.94 169 ARG A N 1
ATOM 1325 C CA . ARG A 1 169 ? 0.978 20.839 -9.384 1.00 80.94 169 ARG A CA 1
ATOM 1326 C C . ARG A 1 169 ? -0.479 20.874 -8.987 1.00 80.94 169 ARG A C 1
ATOM 1328 O O . ARG A 1 169 ? -1.290 20.219 -9.644 1.00 80.94 169 ARG A O 1
ATOM 1335 N N . SER A 1 170 ? -0.810 21.692 -7.992 1.00 72.56 170 SER A N 1
ATOM 1336 C CA . SER A 1 170 ? -2.198 22.073 -7.749 1.00 72.56 170 SER A CA 1
ATOM 1337 C C . SER A 1 170 ? -2.549 23.426 -8.364 1.00 72.56 170 SER A C 1
ATOM 1339 O O . SER A 1 170 ? -1.689 24.286 -8.582 1.00 72.56 170 SER A O 1
ATOM 1341 N N . ARG A 1 171 ? -3.835 23.597 -8.673 1.00 66.50 171 ARG A N 1
ATOM 1342 C CA . ARG A 1 171 ? -4.434 24.859 -9.104 1.00 66.50 171 ARG A CA 1
ATOM 1343 C C . ARG A 1 171 ? -5.347 25.347 -7.988 1.00 66.50 171 ARG A C 1
ATOM 1345 O O . ARG A 1 171 ? -6.505 24.944 -7.946 1.00 66.50 171 ARG A O 1
ATOM 1352 N N . THR A 1 172 ? -4.870 26.236 -7.127 1.00 55.97 172 THR A N 1
ATOM 1353 C CA . THR A 1 172 ? -5.769 26.901 -6.183 1.00 55.97 172 THR A CA 1
ATOM 1354 C C . THR A 1 172 ? -6.511 28.043 -6.876 1.00 55.97 172 THR A C 1
ATOM 1356 O O . THR A 1 172 ? -5.931 28.912 -7.531 1.00 55.97 172 THR A O 1
ATOM 1359 N N . PHE A 1 173 ? -7.833 27.983 -6.758 1.00 50.91 173 PHE A N 1
ATOM 1360 C CA . PHE A 1 173 ? -8.806 28.978 -7.193 1.00 50.91 173 PHE A CA 1
ATOM 1361 C C . PHE A 1 173 ? -8.714 30.214 -6.267 1.00 50.91 173 PHE A C 1
ATOM 1363 O O . PHE A 1 173 ? -8.496 30.052 -5.071 1.00 50.91 173 PHE A O 1
ATOM 1370 N N . PHE A 1 174 ? -8.878 31.428 -6.814 1.00 49.34 174 PHE A N 1
ATOM 1371 C CA . PHE A 1 174 ? -8.675 32.749 -6.165 1.00 49.34 174 PHE A CA 1
ATOM 1372 C C . PHE A 1 174 ? -7.228 33.287 -6.037 1.00 49.34 174 PHE A C 1
ATOM 1374 O O . PHE A 1 174 ? -6.896 33.994 -5.092 1.00 49.34 174 PHE A O 1
ATOM 1381 N N . GLY A 1 175 ? -6.380 33.065 -7.046 1.00 46.56 175 GLY A N 1
ATOM 1382 C CA . GLY A 1 175 ? -5.305 34.015 -7.390 1.00 46.56 175 GLY A CA 1
ATOM 1383 C C . GLY A 1 175 ? -4.050 34.055 -6.506 1.00 46.56 175 GLY A C 1
ATOM 1384 O O . GLY A 1 175 ? -3.189 34.894 -6.761 1.00 46.56 175 GLY A O 1
ATOM 1385 N N . LEU A 1 176 ? -3.890 33.166 -5.522 1.00 51.69 176 LEU A N 1
ATOM 1386 C CA . LEU A 1 176 ? -2.702 33.127 -4.662 1.00 51.69 176 LEU A CA 1
ATOM 1387 C C . LEU A 1 176 ? -2.126 31.701 -4.560 1.00 51.69 176 LEU A C 1
ATOM 1389 O O . LEU A 1 176 ? -2.826 30.754 -4.219 1.00 51.69 176 LEU A O 1
ATOM 1393 N N . ALA A 1 177 ? -0.828 31.606 -4.878 1.00 54.34 177 ALA A N 1
ATOM 1394 C CA . ALA A 1 177 ? 0.088 30.458 -4.816 1.00 54.34 177 ALA A CA 1
ATOM 1395 C C . ALA A 1 177 ? -0.216 29.234 -5.714 1.00 54.34 177 ALA A C 1
ATOM 1397 O O . ALA A 1 177 ? -1.130 28.447 -5.476 1.00 54.34 177 ALA A O 1
ATOM 1398 N N . ARG A 1 178 ? 0.651 29.014 -6.719 1.00 57.97 178 ARG A N 1
ATOM 1399 C CA . ARG A 1 178 ? 0.844 27.705 -7.365 1.00 57.97 178 ARG A CA 1
ATOM 1400 C C . ARG A 1 178 ? 1.597 26.826 -6.381 1.00 57.97 178 ARG A C 1
ATOM 1402 O O . ARG A 1 178 ? 2.669 27.215 -5.928 1.00 57.97 178 ARG A O 1
ATOM 1409 N N . THR A 1 179 ? 1.050 25.662 -6.069 1.00 67.06 179 THR A N 1
ATOM 1410 C CA . THR A 1 179 ? 1.652 24.778 -5.076 1.00 67.06 179 THR A CA 1
ATOM 1411 C C . THR A 1 179 ? 2.163 23.522 -5.764 1.00 67.06 179 THR A C 1
ATOM 1413 O O . THR A 1 179 ? 1.536 22.993 -6.689 1.00 67.06 179 THR A O 1
ATOM 1416 N N . GLU A 1 180 ? 3.365 23.118 -5.377 1.00 75.75 180 GLU A N 1
ATOM 1417 C CA . GLU A 1 180 ? 4.140 22.060 -6.008 1.00 75.75 180 GLU A CA 1
ATOM 1418 C C . GLU A 1 180 ? 4.463 21.003 -4.953 1.00 75.75 180 GLU A C 1
ATOM 1420 O O . GLU A 1 180 ? 4.988 21.331 -3.893 1.00 75.75 180 GLU A O 1
ATOM 1425 N N . ALA A 1 181 ? 4.132 19.747 -5.245 1.00 78.62 181 ALA A N 1
ATOM 1426 C CA . ALA A 1 181 ? 4.444 18.606 -4.397 1.00 78.62 181 ALA A CA 1
ATOM 1427 C C . ALA A 1 181 ? 5.286 17.596 -5.181 1.00 78.62 181 ALA A C 1
ATOM 1429 O O . ALA A 1 181 ? 4.954 17.243 -6.316 1.00 78.62 181 ALA A O 1
ATOM 1430 N N . SER A 1 182 ? 6.371 17.115 -4.578 1.00 83.75 182 SER A N 1
ATOM 1431 C CA . SER A 1 182 ? 7.079 15.941 -5.091 1.00 83.75 182 SER A CA 1
ATOM 1432 C C . SER A 1 182 ? 6.283 14.673 -4.777 1.00 83.75 182 SER A C 1
ATOM 1434 O O . SER A 1 182 ? 5.391 14.673 -3.924 1.00 83.75 182 SER A O 1
ATOM 1436 N N . LEU A 1 183 ? 6.606 13.564 -5.447 1.00 84.62 183 LEU A N 1
ATOM 1437 C CA . LEU A 1 183 ? 5.893 12.303 -5.226 1.00 84.62 183 LEU A CA 1
ATOM 1438 C C . LEU A 1 183 ? 6.128 11.681 -3.838 1.00 84.62 183 LEU A C 1
ATOM 1440 O O . LEU A 1 183 ? 5.426 10.746 -3.465 1.00 84.62 183 LEU A O 1
ATOM 1444 N N . GLY A 1 184 ? 7.135 12.137 -3.085 1.00 82.25 184 GLY A N 1
ATOM 1445 C CA . GLY A 1 184 ? 7.503 11.571 -1.777 1.00 82.25 184 GLY A CA 1
ATOM 1446 C C . GLY A 1 184 ? 8.051 10.133 -1.821 1.00 82.25 184 GLY A C 1
ATOM 1447 O O . GLY A 1 184 ? 8.454 9.588 -0.792 1.00 82.25 184 GLY A O 1
ATOM 1448 N N . LYS A 1 185 ? 8.102 9.522 -3.010 1.00 88.12 185 LYS A N 1
ATOM 1449 C CA . LYS A 1 185 ? 8.601 8.171 -3.288 1.00 88.12 185 LYS A CA 1
ATOM 1450 C C . LYS A 1 185 ? 9.631 8.235 -4.414 1.00 88.12 185 LYS A C 1
ATOM 1452 O O . LYS A 1 185 ? 9.601 9.146 -5.237 1.00 88.12 185 LYS A O 1
ATOM 1457 N N . GLN A 1 186 ? 10.530 7.262 -4.463 1.00 90.75 186 GLN A N 1
ATOM 1458 C CA . GLN A 1 186 ? 11.571 7.146 -5.490 1.00 90.75 186 GLN A CA 1
ATOM 1459 C C . GLN A 1 186 ? 11.239 6.095 -6.555 1.00 90.75 186 GLN A C 1
ATOM 1461 O O . GLN A 1 186 ? 11.943 6.002 -7.555 1.00 90.75 186 GLN A O 1
ATOM 1466 N N . GLY A 1 187 ? 10.184 5.297 -6.371 1.00 93.44 187 GLY A N 1
ATOM 1467 C CA . GLY A 1 187 ? 9.735 4.346 -7.384 1.00 93.44 187 GLY A CA 1
ATOM 1468 C C . GLY A 1 187 ? 8.831 3.247 -6.839 1.00 93.44 187 GLY A C 1
ATOM 1469 O O . GLY A 1 187 ? 8.023 3.463 -5.938 1.00 93.44 187 GLY A O 1
ATOM 1470 N N . ILE A 1 188 ? 8.977 2.059 -7.422 1.00 95.62 188 ILE A N 1
ATOM 1471 C CA . ILE A 1 188 ? 8.289 0.827 -7.028 1.00 95.62 188 ILE A CA 1
ATOM 1472 C C . ILE A 1 188 ? 9.341 -0.085 -6.403 1.00 95.62 188 ILE A C 1
ATOM 1474 O O . ILE A 1 188 ? 10.327 -0.413 -7.063 1.00 95.62 188 ILE A O 1
ATOM 1478 N N . ALA A 1 189 ? 9.134 -0.491 -5.151 1.00 93.75 189 ALA A N 1
ATOM 1479 C CA . ALA A 1 189 ? 10.054 -1.375 -4.440 1.00 93.75 189 ALA A CA 1
ATOM 1480 C C . ALA A 1 189 ? 10.010 -2.788 -5.027 1.00 93.75 189 ALA A C 1
ATOM 1482 O O . ALA A 1 189 ? 11.050 -3.385 -5.327 1.00 93.75 189 ALA A O 1
ATOM 1483 N N . ARG A 1 190 ? 8.789 -3.296 -5.235 1.00 94.56 190 ARG A N 1
ATOM 1484 C CA . ARG A 1 190 ? 8.536 -4.647 -5.737 1.00 94.56 190 ARG A CA 1
ATOM 1485 C C . ARG A 1 190 ? 7.128 -4.806 -6.300 1.00 94.56 190 ARG A C 1
ATOM 1487 O O . ARG A 1 190 ? 6.239 -4.004 -6.014 1.00 94.56 190 ARG A O 1
ATOM 1494 N N . ILE A 1 191 ? 6.918 -5.883 -7.051 1.00 96.38 191 ILE A N 1
ATOM 1495 C CA . ILE A 1 191 ? 5.582 -6.377 -7.398 1.00 96.38 191 ILE A CA 1
ATOM 1496 C C . ILE A 1 191 ? 5.375 -7.810 -6.903 1.00 96.38 191 ILE A C 1
ATOM 1498 O O . ILE A 1 191 ? 6.318 -8.602 -6.862 1.00 96.38 191 ILE A O 1
ATOM 1502 N N . ILE A 1 192 ? 4.135 -8.147 -6.547 1.00 95.75 192 ILE A N 1
ATOM 1503 C CA . ILE A 1 192 ? 3.752 -9.461 -6.018 1.00 95.75 192 ILE A CA 1
ATOM 1504 C C . ILE A 1 192 ? 2.554 -9.996 -6.803 1.00 95.75 192 ILE A C 1
ATOM 1506 O O . ILE A 1 192 ? 1.537 -9.312 -6.939 1.00 95.75 192 ILE A O 1
ATOM 1510 N N . TYR A 1 193 ? 2.647 -11.237 -7.284 1.00 96.12 193 TYR A N 1
ATOM 1511 C CA . TYR A 1 193 ? 1.523 -11.940 -7.908 1.00 96.12 193 TYR A CA 1
ATOM 1512 C C . TYR A 1 193 ? 0.577 -12.526 -6.849 1.00 96.12 193 TYR A C 1
ATOM 1514 O O . TYR A 1 193 ? 0.615 -13.719 -6.532 1.00 96.12 193 TYR A O 1
ATOM 1522 N N . ALA A 1 194 ? -0.236 -11.663 -6.246 1.00 93.94 194 ALA A N 1
ATOM 1523 C CA . ALA A 1 194 ? -1.199 -12.011 -5.210 1.00 93.94 194 ALA A CA 1
ATOM 1524 C C . ALA A 1 194 ? -2.289 -10.938 -5.083 1.00 93.94 194 ALA A C 1
ATOM 1526 O O . ALA A 1 194 ? -2.138 -9.810 -5.550 1.00 93.94 194 ALA A O 1
ATOM 1527 N N . GLU A 1 195 ? -3.374 -11.280 -4.388 1.00 92.62 195 GLU A N 1
ATOM 1528 C CA . GLU A 1 195 ? -4.297 -10.276 -3.862 1.00 92.62 195 GLU A CA 1
ATOM 1529 C C . GLU A 1 195 ? -3.600 -9.407 -2.808 1.00 92.62 195 GLU A C 1
ATOM 1531 O O . GLU A 1 195 ? -2.836 -9.917 -1.980 1.00 92.62 195 GLU A O 1
ATOM 1536 N N . ALA A 1 196 ? -3.898 -8.104 -2.809 1.00 93.12 196 ALA A N 1
ATOM 1537 C CA . ALA A 1 196 ? -3.426 -7.219 -1.751 1.00 93.12 196 ALA A CA 1
ATOM 1538 C C . ALA A 1 196 ? -4.036 -7.646 -0.407 1.00 93.12 196 ALA A C 1
ATOM 1540 O O . ALA A 1 196 ? -5.257 -7.800 -0.318 1.00 93.12 196 ALA A O 1
ATOM 1541 N N . PRO A 1 197 ? -3.219 -7.836 0.642 1.00 92.81 197 PRO A N 1
ATOM 1542 C CA . PRO A 1 197 ? -3.707 -8.338 1.920 1.00 92.81 197 PRO A CA 1
ATOM 1543 C C . PRO A 1 197 ? -4.540 -7.295 2.674 1.00 92.81 197 PRO A C 1
ATOM 1545 O O . PRO A 1 197 ? -5.435 -7.653 3.440 1.00 92.81 197 PRO A O 1
ATOM 1548 N N . LEU A 1 198 ? -4.263 -6.012 2.435 1.00 93.94 198 LEU A N 1
ATOM 1549 C CA . LEU A 1 198 ? -4.904 -4.877 3.085 1.00 93.94 198 LEU A CA 1
ATOM 1550 C C . LEU A 1 198 ? -5.696 -4.059 2.057 1.00 93.94 198 LEU A C 1
ATOM 1552 O O . LEU A 1 198 ? -5.282 -3.901 0.907 1.00 93.94 198 LEU A O 1
ATOM 1556 N N . LEU A 1 199 ? -6.850 -3.554 2.482 1.00 92.25 199 LEU A N 1
ATOM 1557 C CA . LEU A 1 199 ? -7.633 -2.535 1.780 1.00 92.25 199 LEU A CA 1
ATOM 1558 C C . LEU A 1 199 ? -7.192 -1.123 2.167 1.00 92.25 199 LEU A C 1
ATOM 1560 O O . LEU A 1 199 ? -7.319 -0.212 1.355 1.00 92.25 199 LEU A O 1
ATOM 1564 N N . GLY A 1 200 ? -6.668 -0.954 3.381 1.00 92.75 200 GLY A N 1
ATOM 1565 C CA . GLY A 1 200 ? -6.141 0.318 3.852 1.00 92.75 200 GLY A CA 1
ATOM 1566 C C . GLY A 1 200 ? -5.378 0.185 5.165 1.00 92.75 200 GLY A C 1
ATOM 1567 O O . GLY A 1 200 ? -5.592 -0.752 5.941 1.00 92.75 200 GLY A O 1
ATOM 1568 N N . VAL A 1 201 ? -4.486 1.144 5.386 1.00 94.31 201 VAL A N 1
ATOM 1569 C CA . VAL A 1 201 ? -3.705 1.327 6.611 1.00 94.31 201 VAL A CA 1
ATOM 1570 C C . VAL A 1 201 ? -3.920 2.765 7.047 1.00 94.31 201 VAL A C 1
ATOM 1572 O O . VAL A 1 201 ? -3.552 3.668 6.304 1.00 94.31 201 VAL A O 1
ATOM 1575 N N . TYR A 1 202 ? -4.524 2.981 8.212 1.00 93.88 202 TYR A N 1
ATOM 1576 C CA . TYR A 1 202 ? -4.898 4.313 8.690 1.00 93.88 202 TYR A CA 1
ATOM 1577 C C . TYR A 1 202 ? -4.187 4.636 10.005 1.00 93.88 202 TYR A C 1
ATOM 1579 O O . TYR A 1 202 ? -4.196 3.823 10.924 1.00 93.88 202 TYR A O 1
ATOM 1587 N N . GLY A 1 203 ? -3.624 5.837 10.126 1.00 89.50 203 GLY A N 1
ATOM 1588 C CA . GLY A 1 203 ? -2.939 6.315 11.328 1.00 89.50 203 GLY A CA 1
ATOM 1589 C C . GLY A 1 203 ? -1.437 6.533 11.131 1.00 89.50 203 GLY A C 1
ATOM 1590 O O . GLY A 1 203 ? -0.801 5.918 10.281 1.00 89.50 203 GLY A O 1
ATOM 1591 N N . GLU A 1 204 ? -0.876 7.440 11.934 1.00 75.25 204 GLU A N 1
ATOM 1592 C CA . GLU A 1 204 ? 0.549 7.828 11.901 1.00 75.25 204 GLU A CA 1
ATOM 1593 C C . GLU A 1 204 ? 1.171 7.907 13.311 1.00 75.25 204 GLU A C 1
ATOM 1595 O O . GLU A 1 204 ? 2.341 8.246 13.466 1.00 75.25 204 GLU A O 1
ATOM 1600 N N . GLY A 1 205 ? 0.383 7.617 14.353 1.00 83.50 205 GLY A N 1
ATOM 1601 C CA . GLY A 1 205 ? 0.788 7.714 15.754 1.00 83.50 205 GLY A CA 1
ATOM 1602 C C . GLY A 1 205 ? 1.397 6.417 16.281 1.00 83.50 205 GLY A C 1
ATOM 1603 O O . GLY A 1 205 ? 2.100 5.713 15.570 1.00 83.50 205 GLY A O 1
ATOM 1604 N N . TRP A 1 206 ? 1.095 6.083 17.536 1.00 86.88 206 TRP A N 1
ATOM 1605 C CA . TRP A 1 206 ? 1.557 4.851 18.192 1.00 86.88 206 TRP A CA 1
ATOM 1606 C C . TRP A 1 206 ? 0.775 3.592 17.770 1.00 86.88 206 TRP A C 1
ATOM 1608 O O . TRP A 1 206 ? 1.159 2.479 18.126 1.00 86.88 206 TRP A O 1
ATOM 1618 N N . TYR A 1 207 ? -0.307 3.749 17.005 1.00 91.56 207 TYR A N 1
ATOM 1619 C CA . TYR A 1 207 ? -1.103 2.653 16.460 1.00 91.56 207 TYR A CA 1
ATOM 1620 C C . TYR A 1 207 ? -1.588 2.968 15.041 1.00 91.56 207 TYR A C 1
ATOM 1622 O O . TYR A 1 207 ? -1.679 4.130 14.636 1.00 91.56 207 TYR A O 1
ATOM 1630 N N . LEU A 1 208 ? -1.910 1.902 14.319 1.00 93.81 208 LEU A N 1
ATOM 1631 C CA . LEU A 1 208 ? -2.557 1.872 13.018 1.00 93.81 208 LEU A CA 1
ATOM 1632 C C . LEU A 1 208 ? -3.899 1.155 13.157 1.00 93.81 208 LEU A C 1
ATOM 1634 O O . LEU A 1 208 ? -4.059 0.247 13.977 1.00 93.81 208 LEU A O 1
ATOM 1638 N N . VAL A 1 209 ? -4.833 1.508 12.289 1.00 96.19 209 VAL A N 1
ATOM 1639 C CA . VAL A 1 209 ? -5.990 0.686 11.960 1.00 96.19 209 VAL A CA 1
ATOM 1640 C C . VAL A 1 209 ? -5.711 0.006 10.630 1.00 96.19 209 VAL A C 1
ATOM 1642 O O . VAL A 1 209 ? -5.571 0.670 9.602 1.00 96.19 209 VAL A O 1
ATOM 1645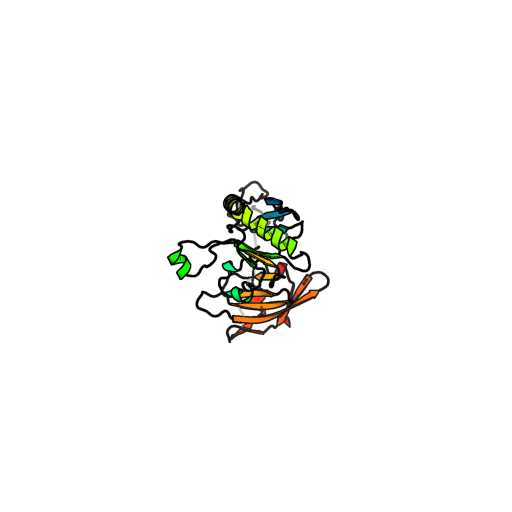 N N . LEU A 1 210 ? -5.619 -1.321 10.651 1.00 96.25 210 LEU A N 1
ATOM 1646 C CA . LEU A 1 210 ? -5.469 -2.132 9.447 1.00 96.25 210 LEU A CA 1
ATOM 1647 C C . LEU A 1 210 ? -6.838 -2.660 9.040 1.00 96.25 210 LEU A C 1
ATOM 1649 O O . LEU A 1 210 ? -7.521 -3.297 9.843 1.00 96.25 210 LEU A O 1
ATOM 1653 N N . VAL A 1 211 ? -7.221 -2.423 7.790 1.00 96.44 211 VAL A N 1
ATOM 1654 C CA . VAL A 1 211 ? -8.412 -3.033 7.195 1.00 96.44 211 VAL A CA 1
ATOM 1655 C C . VAL A 1 211 ? -7.944 -4.114 6.236 1.00 96.44 211 VAL A C 1
ATOM 1657 O O . VAL A 1 211 ? -7.392 -3.821 5.177 1.00 96.44 211 VAL A O 1
ATOM 1660 N N . GLU A 1 212 ? -8.133 -5.375 6.607 1.00 95.50 212 GLU A N 1
ATOM 1661 C CA . GLU A 1 212 ? -7.772 -6.510 5.763 1.00 95.50 212 GLU A CA 1
ATOM 1662 C C . GLU A 1 212 ? -8.775 -6.703 4.622 1.00 95.50 212 GLU A C 1
ATOM 1664 O O . GLU A 1 212 ? -9.965 -6.419 4.752 1.00 95.50 212 GLU A O 1
ATOM 1669 N N . ARG A 1 213 ? -8.320 -7.288 3.508 1.00 91.38 213 ARG A N 1
ATOM 1670 C CA . ARG A 1 213 ? -9.198 -7.655 2.381 1.00 91.38 213 ARG A CA 1
ATOM 1671 C C . ARG A 1 213 ? -10.225 -8.736 2.731 1.00 91.38 213 ARG A C 1
ATOM 1673 O O . ARG A 1 213 ? -11.256 -8.823 2.076 1.00 91.38 213 ARG A O 1
ATOM 1680 N N . SER A 1 214 ? -9.975 -9.502 3.792 1.00 91.88 214 SER A N 1
ATOM 1681 C CA . SER A 1 214 ? -10.939 -10.425 4.408 1.00 91.88 214 SER A CA 1
ATOM 1682 C C . SER A 1 214 ? -12.110 -9.710 5.102 1.00 91.88 214 SER A C 1
ATOM 1684 O O . SER A 1 214 ? -13.077 -10.360 5.489 1.00 91.88 214 SER A O 1
ATOM 1686 N N . GLY A 1 215 ? -12.010 -8.392 5.300 1.00 94.75 215 GLY A N 1
ATOM 1687 C CA . GLY A 1 215 ? -12.958 -7.580 6.052 1.00 94.75 215 GLY A CA 1
ATOM 1688 C C . GLY A 1 215 ? -12.608 -7.430 7.532 1.00 94.75 215 GLY A C 1
ATOM 1689 O O . GLY A 1 215 ? -13.260 -6.648 8.212 1.00 94.75 215 GLY A O 1
ATOM 1690 N N . ARG A 1 216 ? -11.594 -8.114 8.078 1.00 96.69 216 ARG A N 1
ATOM 1691 C CA . ARG A 1 216 ? -11.198 -7.885 9.480 1.00 96.69 216 ARG A CA 1
ATOM 1692 C C . ARG A 1 216 ? -10.608 -6.488 9.662 1.00 96.69 216 ARG A C 1
ATOM 1694 O O . ARG A 1 216 ? -9.823 -6.028 8.835 1.00 96.69 216 ARG A O 1
ATOM 1701 N N . VAL A 1 217 ? -10.941 -5.857 10.783 1.00 97.31 217 VAL A N 1
ATOM 1702 C CA . VAL A 1 217 ? -10.374 -4.574 11.202 1.00 97.31 217 VAL A CA 1
ATOM 1703 C C . VAL A 1 217 ? -9.546 -4.796 12.454 1.00 97.31 217 VAL A C 1
ATOM 1705 O O . VAL A 1 217 ? -10.030 -5.357 13.442 1.00 97.31 217 VAL A O 1
ATOM 1708 N N . LEU A 1 218 ? -8.291 -4.364 12.408 1.00 96.75 218 LEU A N 1
ATOM 1709 C CA . LEU A 1 218 ? -7.328 -4.555 13.481 1.00 96.75 218 LEU A CA 1
ATOM 1710 C C . LEU A 1 218 ? -6.832 -3.212 13.997 1.00 96.75 218 LEU A C 1
ATOM 1712 O O . LEU A 1 218 ? -6.504 -2.332 13.206 1.00 96.75 218 LEU A O 1
ATOM 1716 N N . LEU A 1 219 ? -6.685 -3.102 15.313 1.00 95.31 219 LEU A N 1
ATOM 1717 C CA . LEU A 1 219 ? -5.715 -2.188 15.899 1.00 95.31 219 LEU 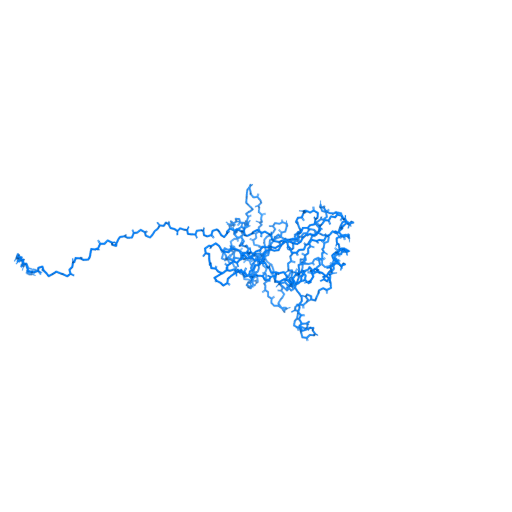A CA 1
ATOM 1718 C C . LEU A 1 219 ? -4.353 -2.862 15.847 1.00 95.31 219 LEU A C 1
ATOM 1720 O O . LEU A 1 219 ? -4.221 -4.015 16.253 1.00 95.31 219 LEU A O 1
ATOM 1724 N N . HIS A 1 220 ? -3.357 -2.149 15.348 1.00 93.62 220 HIS A N 1
ATOM 1725 C CA . HIS A 1 220 ? -2.004 -2.647 15.178 1.00 93.62 220 HIS A CA 1
ATOM 1726 C C . HIS A 1 220 ? -1.017 -1.630 15.731 1.00 93.62 220 HIS A C 1
ATOM 1728 O O . HIS A 1 220 ? -1.183 -0.432 15.536 1.00 93.62 220 HIS A O 1
ATOM 1734 N N . THR A 1 221 ? -0.003 -2.067 16.461 1.00 90.44 221 THR A N 1
ATOM 1735 C CA . THR A 1 221 ? 0.965 -1.138 17.048 1.00 90.44 221 THR A CA 1
ATOM 1736 C C . THR A 1 221 ? 1.878 -0.553 15.980 1.00 90.44 221 THR A C 1
ATOM 1738 O O . THR A 1 221 ? 2.355 -1.282 15.118 1.00 90.44 221 THR A O 1
ATOM 1741 N N . ASN A 1 222 ? 2.192 0.733 16.081 1.00 86.69 222 ASN A N 1
ATOM 1742 C CA . ASN A 1 222 ? 3.140 1.401 15.197 1.00 86.69 222 ASN A CA 1
ATOM 1743 C C . ASN A 1 222 ? 4.397 1.784 15.982 1.00 86.69 222 ASN A C 1
ATOM 1745 O O . ASN A 1 222 ? 4.618 2.954 16.299 1.00 86.69 222 ASN A O 1
ATOM 1749 N N . PHE A 1 223 ? 5.185 0.786 16.382 1.00 73.94 223 PHE A N 1
ATOM 1750 C CA . PHE A 1 223 ? 6.383 1.025 17.182 1.00 73.94 223 PHE A CA 1
ATOM 1751 C C . PHE A 1 223 ? 7.677 0.889 16.383 1.00 73.94 223 PHE A C 1
ATOM 1753 O O . PHE A 1 223 ? 7.710 0.524 15.209 1.00 73.94 223 PHE A O 1
ATOM 1760 N N . THR A 1 224 ? 8.754 1.263 17.068 1.00 63.53 224 THR A N 1
ATOM 1761 C CA . THR A 1 224 ? 10.141 1.246 16.617 1.00 63.53 224 THR A CA 1
ATOM 1762 C C . THR A 1 224 ? 10.686 -0.190 16.499 1.00 63.53 224 THR A C 1
ATOM 1764 O O . THR A 1 224 ? 10.063 -1.132 16.990 1.00 63.53 224 THR A O 1
ATOM 1767 N N . PRO A 1 225 ? 11.881 -0.379 15.900 1.00 59.06 225 PRO A N 1
ATOM 1768 C CA . PRO A 1 225 ? 12.414 -1.689 15.511 1.00 59.06 225 PRO A CA 1
ATOM 1769 C C . PRO A 1 225 ? 12.533 -2.766 16.594 1.00 59.06 225 PRO A C 1
ATOM 1771 O O . PRO A 1 225 ? 12.703 -3.933 16.256 1.00 59.06 225 PRO A O 1
ATOM 1774 N N . ASN A 1 226 ? 12.500 -2.378 17.869 1.00 65.38 226 ASN A N 1
ATOM 1775 C CA . ASN A 1 226 ? 12.773 -3.267 18.996 1.00 65.38 226 ASN A CA 1
ATOM 1776 C C . ASN A 1 226 ? 11.504 -3.729 19.724 1.00 65.38 226 ASN A C 1
ATOM 1778 O O . ASN A 1 226 ? 11.599 -4.532 20.648 1.00 65.38 226 ASN A O 1
ATOM 1782 N N . ASN A 1 227 ? 10.333 -3.229 19.329 1.00 69.12 227 ASN A N 1
ATOM 1783 C CA . ASN A 1 227 ? 9.065 -3.620 19.926 1.00 69.12 227 ASN A CA 1
ATOM 1784 C C . ASN A 1 227 ? 8.358 -4.597 18.991 1.00 69.12 227 ASN A C 1
ATOM 1786 O O . ASN A 1 227 ? 8.133 -4.294 17.821 1.00 69.12 227 ASN A O 1
ATOM 1790 N N . VAL A 1 228 ? 8.009 -5.774 19.511 1.00 73.06 228 VAL A N 1
ATOM 1791 C CA . VAL A 1 228 ? 7.215 -6.750 18.759 1.00 73.06 228 VAL A CA 1
ATOM 1792 C C . VAL A 1 228 ? 5.856 -6.131 18.456 1.00 73.06 228 VAL A C 1
ATOM 1794 O O . VAL A 1 228 ? 5.174 -5.659 19.368 1.00 73.06 228 VAL A O 1
ATOM 1797 N N . ALA A 1 229 ? 5.467 -6.142 17.182 1.00 81.75 229 ALA A N 1
ATOM 1798 C CA . ALA A 1 229 ? 4.175 -5.620 16.782 1.00 81.75 229 ALA A CA 1
ATOM 1799 C C . ALA A 1 229 ? 3.041 -6.428 17.440 1.00 81.75 229 ALA A C 1
ATOM 1801 O O . ALA A 1 229 ? 3.018 -7.658 17.384 1.00 81.75 229 ALA A O 1
ATOM 1802 N N . SER A 1 230 ? 2.090 -5.738 18.065 1.00 88.38 230 SER A N 1
ATOM 1803 C CA . SER A 1 230 ? 0.878 -6.324 18.633 1.00 88.38 230 SER A CA 1
ATOM 1804 C C . SER A 1 230 ? -0.321 -5.949 17.773 1.00 88.38 230 SER A C 1
ATOM 1806 O O . SER A 1 230 ? -0.402 -4.840 17.248 1.00 88.38 230 SER A O 1
ATOM 1808 N N . SER A 1 231 ? -1.258 -6.883 17.617 1.00 92.88 231 SER A N 1
ATOM 1809 C CA . SER A 1 231 ? -2.515 -6.653 16.905 1.00 92.88 231 SER A CA 1
ATOM 1810 C C . SER A 1 231 ? -3.691 -7.155 17.725 1.00 92.88 231 SER A C 1
ATOM 1812 O O . SER A 1 231 ? -3.607 -8.221 18.333 1.00 92.88 231 SER A O 1
ATOM 1814 N N . ALA A 1 232 ? -4.802 -6.430 17.689 1.00 95.19 232 ALA A N 1
ATOM 1815 C CA . ALA A 1 232 ? -6.072 -6.866 18.249 1.00 95.19 232 ALA A CA 1
ATOM 1816 C C . ALA A 1 232 ? -7.187 -6.649 17.228 1.00 95.19 232 ALA A C 1
ATOM 1818 O O . ALA A 1 232 ? -7.272 -5.588 16.610 1.00 95.19 232 ALA A O 1
ATOM 1819 N N . VAL A 1 233 ? -8.053 -7.650 17.056 1.00 96.69 233 VAL A N 1
ATOM 1820 C CA . VAL A 1 233 ? -9.263 -7.493 16.242 1.00 96.69 233 VAL A CA 1
ATOM 1821 C C . VAL A 1 233 ? -10.200 -6.542 16.972 1.00 96.69 233 VAL A C 1
ATOM 1823 O O . VAL A 1 233 ? -10.549 -6.786 18.123 1.00 96.69 233 VAL A O 1
ATOM 1826 N N . VAL A 1 234 ? -10.592 -5.465 16.297 1.00 96.75 234 VAL A N 1
ATOM 1827 C CA . VAL A 1 234 ? -11.517 -4.459 16.837 1.00 96.75 234 VAL A CA 1
ATOM 1828 C C . VAL A 1 234 ? -12.872 -4.498 16.138 1.00 96.75 234 VAL A C 1
ATOM 1830 O O . VAL A 1 234 ? -13.853 -4.004 16.681 1.00 96.75 234 VAL A O 1
ATOM 1833 N N . GLY A 1 235 ? -12.958 -5.112 14.956 1.00 96.75 235 GLY A N 1
ATOM 1834 C CA . GLY A 1 235 ? -14.220 -5.230 14.240 1.00 96.75 235 GLY A CA 1
ATOM 1835 C C . GLY A 1 235 ? -14.127 -5.956 12.906 1.00 96.75 235 GLY A C 1
ATOM 1836 O O . GLY A 1 235 ? -13.101 -6.549 12.555 1.00 96.75 235 GLY A O 1
ATOM 1837 N N . GLN A 1 236 ? -15.216 -5.874 12.148 1.00 97.31 236 GLN A N 1
ATOM 1838 C CA . GLN A 1 236 ? -15.309 -6.342 10.769 1.00 97.31 236 GLN A CA 1
ATOM 1839 C C . GLN A 1 236 ? -16.008 -5.314 9.882 1.00 97.31 236 GLN A C 1
ATOM 1841 O O . GLN A 1 236 ? -16.953 -4.646 10.294 1.00 97.31 236 GLN A O 1
ATOM 1846 N N . VAL A 1 237 ? -15.557 -5.229 8.638 1.00 96.44 237 VAL A N 1
ATOM 1847 C CA . VAL A 1 237 ? -16.229 -4.522 7.558 1.00 96.44 237 VAL A CA 1
ATOM 1848 C C . VAL A 1 237 ? -17.391 -5.376 7.068 1.00 96.44 237 VAL A C 1
ATOM 1850 O O . VAL A 1 237 ? -17.206 -6.505 6.617 1.00 96.44 237 VAL A O 1
ATOM 1853 N N . GLN A 1 238 ? -18.584 -4.801 7.097 1.00 93.00 238 GLN A N 1
ATOM 1854 C CA . GLN A 1 238 ? -19.772 -5.326 6.445 1.00 93.00 238 GLN A CA 1
ATOM 1855 C C . GLN A 1 238 ? -20.115 -4.427 5.258 1.00 93.00 238 GLN A C 1
ATOM 1857 O O . GLN A 1 238 ? -20.169 -3.203 5.381 1.00 93.00 238 GLN A O 1
ATOM 1862 N N . SER A 1 239 ? -20.333 -5.026 4.086 1.00 81.56 239 SER A N 1
ATOM 1863 C CA . SER A 1 239 ? -20.860 -4.279 2.942 1.00 81.56 239 SER A CA 1
ATOM 1864 C C . SER A 1 239 ? -22.349 -4.026 3.143 1.00 81.56 239 SER A C 1
ATOM 1866 O O . SER A 1 239 ? -23.163 -4.937 3.003 1.00 81.56 239 SER A O 1
ATOM 1868 N N . GLU A 1 240 ? -22.709 -2.780 3.439 1.00 76.50 240 GLU A N 1
ATOM 1869 C CA . GLU A 1 240 ? -24.086 -2.299 3.351 1.00 76.50 240 GLU A CA 1
ATOM 1870 C C . GLU A 1 240 ? -24.291 -1.593 2.007 1.00 76.50 240 GLU A C 1
ATOM 1872 O O . GLU A 1 240 ? -23.343 -1.057 1.436 1.00 76.50 240 GLU A O 1
ATOM 1877 N N . ARG A 1 241 ? -25.532 -1.613 1.492 1.00 67.44 241 ARG A N 1
ATOM 1878 C CA . ARG A 1 241 ? -25.918 -1.373 0.082 1.00 67.44 241 ARG A CA 1
ATOM 1879 C C . ARG A 1 241 ? -25.173 -0.262 -0.681 1.00 67.44 241 ARG A C 1
ATOM 1881 O O . ARG A 1 241 ? -25.074 -0.402 -1.890 1.00 67.44 241 ARG A O 1
ATOM 1888 N N . ASN A 1 242 ? -24.672 0.792 -0.027 1.00 70.25 242 ASN A N 1
ATOM 1889 C CA . ASN A 1 242 ? -23.940 1.892 -0.673 1.00 70.25 242 ASN A CA 1
ATOM 1890 C C . ASN A 1 242 ? -22.694 2.399 0.084 1.00 70.25 242 ASN A C 1
ATOM 1892 O O . ASN A 1 242 ? -22.022 3.295 -0.421 1.00 70.25 242 ASN A O 1
ATOM 1896 N N . ASN A 1 243 ? -22.387 1.888 1.280 1.00 83.12 243 ASN A N 1
ATOM 1897 C CA . ASN A 1 243 ? -21.203 2.312 2.031 1.00 83.12 243 ASN A CA 1
ATOM 1898 C C . ASN A 1 243 ? -20.764 1.182 2.970 1.00 83.12 243 ASN A C 1
ATOM 1900 O O . ASN A 1 243 ? -21.595 0.701 3.745 1.00 83.12 243 ASN A O 1
ATOM 1904 N N . PRO A 1 244 ? -19.507 0.722 2.919 1.00 93.00 244 PRO A N 1
ATOM 1905 C CA . PRO A 1 244 ? -19.042 -0.284 3.859 1.00 93.00 244 PRO A CA 1
ATOM 1906 C C . PRO A 1 244 ? -19.060 0.274 5.292 1.00 93.00 244 PRO A C 1
ATOM 1908 O O . PRO A 1 244 ? -18.723 1.433 5.537 1.00 93.00 244 PRO A O 1
ATOM 1911 N N . VAL A 1 245 ? -19.473 -0.556 6.250 1.00 95.44 245 VAL A N 1
ATOM 1912 C CA . VAL A 1 245 ? -19.568 -0.199 7.671 1.00 95.44 245 VAL A CA 1
ATOM 1913 C C . VAL A 1 245 ? -18.638 -1.089 8.478 1.00 95.44 245 VAL A C 1
ATOM 1915 O O . VAL A 1 245 ? -18.710 -2.312 8.397 1.00 95.44 245 VAL A O 1
ATOM 1918 N N . ILE A 1 246 ? -17.780 -0.482 9.289 1.00 96.50 246 ILE A N 1
ATOM 1919 C CA . ILE A 1 246 ? -17.016 -1.166 10.326 1.00 96.50 246 ILE A CA 1
ATOM 1920 C C . ILE A 1 246 ? -17.943 -1.373 11.524 1.00 96.50 246 ILE A C 1
ATOM 1922 O O . ILE A 1 246 ? -18.319 -0.412 12.200 1.00 96.50 246 ILE A O 1
ATOM 1926 N N . ARG A 1 247 ? -18.302 -2.631 11.786 1.00 96.62 247 ARG A N 1
ATOM 1927 C CA . ARG A 1 247 ? -18.936 -3.079 13.031 1.00 96.62 247 ARG A CA 1
ATOM 1928 C C . ARG A 1 247 ? -17.832 -3.386 14.034 1.00 96.62 247 ARG A C 1
ATOM 1930 O O . ARG A 1 247 ? -17.123 -4.382 13.879 1.00 96.62 247 ARG A O 1
ATOM 1937 N N . ALA A 1 248 ? -17.640 -2.494 14.997 1.00 96.44 248 ALA A N 1
ATOM 1938 C CA . ALA A 1 248 ? -16.581 -2.586 15.992 1.00 96.44 248 ALA A CA 1
ATOM 1939 C C . ALA A 1 248 ? -17.131 -2.892 17.386 1.00 96.44 248 ALA A C 1
ATOM 1941 O O . ALA A 1 248 ? -18.217 -2.443 17.750 1.00 96.44 248 ALA A O 1
ATOM 1942 N N . THR A 1 249 ? -16.352 -3.601 18.198 1.00 96.06 249 THR A N 1
ATOM 1943 C CA . THR A 1 249 ? -16.651 -3.733 19.628 1.00 96.06 249 THR A CA 1
ATOM 1944 C C . THR A 1 249 ? -16.328 -2.423 20.339 1.00 96.06 249 THR A C 1
ATOM 1946 O O . THR A 1 249 ? -15.382 -1.733 19.967 1.00 96.06 249 THR A O 1
ATOM 1949 N N . ARG A 1 250 ? -17.080 -2.057 21.385 1.00 95.19 250 ARG A N 1
ATOM 1950 C CA . ARG A 1 250 ? -16.756 -0.861 22.199 1.00 95.19 250 ARG A CA 1
ATOM 1951 C C . ARG A 1 250 ? -15.452 -0.994 22.973 1.00 95.19 250 ARG A C 1
ATOM 1953 O O . ARG A 1 250 ? -14.709 -0.029 23.116 1.00 95.19 250 ARG A O 1
ATOM 1960 N N . THR A 1 251 ? -15.179 -2.187 23.483 1.00 95.62 251 THR A N 1
ATOM 1961 C CA . THR A 1 251 ? -13.989 -2.470 24.283 1.00 95.62 251 THR A CA 1
ATOM 1962 C C . THR A 1 251 ? -13.107 -3.471 23.556 1.00 95.62 251 THR A C 1
ATOM 1964 O O . THR A 1 251 ? -13.594 -4.449 22.987 1.00 95.62 251 THR A O 1
ATOM 1967 N N . VAL A 1 252 ? -11.800 -3.226 23.591 1.00 95.62 252 VAL A N 1
ATOM 1968 C CA . VAL A 1 252 ? -10.783 -4.091 22.990 1.00 95.62 252 VAL A CA 1
ATOM 1969 C C . VAL A 1 252 ? -9.591 -4.216 23.931 1.00 95.62 252 VAL A C 1
ATOM 1971 O O . VAL A 1 252 ? -9.182 -3.244 24.568 1.00 95.62 252 VAL A O 1
ATOM 1974 N N . ILE A 1 253 ? -9.029 -5.420 24.033 1.00 94.75 253 ILE A N 1
ATOM 1975 C CA . ILE A 1 253 ? -7.760 -5.633 24.728 1.00 94.75 253 ILE A CA 1
ATOM 1976 C C . ILE A 1 253 ? -6.639 -5.414 23.718 1.00 94.75 253 ILE A C 1
ATOM 1978 O O . ILE A 1 253 ? -6.448 -6.225 22.816 1.00 94.75 253 ILE A O 1
ATOM 1982 N N . PHE A 1 254 ? -5.903 -4.318 23.870 1.00 93.44 254 PHE A N 1
ATOM 1983 C CA . PHE A 1 254 ? -4.801 -3.951 22.989 1.00 93.44 254 PHE A CA 1
ATOM 1984 C C . PHE A 1 254 ? -3.570 -3.608 23.825 1.00 93.44 254 PHE A C 1
ATOM 1986 O O . PHE A 1 254 ? -3.658 -2.841 24.787 1.00 93.44 254 PHE A O 1
ATOM 1993 N N . GLU A 1 255 ? -2.438 -4.243 23.505 1.00 90.25 255 GLU A N 1
ATOM 1994 C CA . GLU A 1 255 ? -1.213 -4.202 24.320 1.00 90.25 255 GLU A CA 1
ATOM 1995 C C . GLU A 1 255 ? -1.442 -4.599 25.793 1.00 90.25 255 GLU A C 1
ATOM 1997 O O . GLU A 1 255 ? -0.937 -3.970 26.724 1.00 90.25 255 GLU A O 1
ATOM 2002 N N . GLY A 1 256 ? -2.281 -5.615 26.025 1.00 90.19 256 GLY A N 1
ATOM 2003 C CA . GLY A 1 256 ? -2.615 -6.095 27.372 1.00 90.19 256 GLY A CA 1
ATOM 2004 C C . GLY A 1 256 ? -3.467 -5.131 28.209 1.00 90.19 256 GLY A C 1
ATOM 2005 O O . GLY A 1 256 ? -3.725 -5.409 29.377 1.00 90.19 256 GLY A O 1
ATOM 2006 N N . LYS A 1 257 ? -3.924 -4.011 27.635 1.00 93.12 257 LYS A N 1
ATOM 2007 C CA . LYS A 1 257 ? -4.775 -3.022 28.305 1.00 93.12 257 LYS A CA 1
ATOM 2008 C C . LYS A 1 257 ? -6.159 -2.998 27.673 1.00 93.12 257 LYS A C 1
ATOM 2010 O O . LYS A 1 257 ? -6.289 -3.040 26.452 1.00 93.12 257 LYS A O 1
ATOM 2015 N N . SER A 1 258 ? -7.186 -2.883 28.509 1.00 95.88 258 SER A N 1
ATOM 2016 C CA . SER A 1 258 ? -8.534 -2.564 28.041 1.00 95.88 258 SER A CA 1
ATOM 2017 C C . SER A 1 258 ? -8.563 -1.131 27.510 1.00 95.88 258 SER A C 1
ATOM 2019 O O . SER A 1 258 ? -8.103 -0.210 28.189 1.00 95.88 258 SER A O 1
ATOM 2021 N N . ARG A 1 259 ? -9.045 -0.951 26.280 1.00 94.81 259 ARG A N 1
ATOM 2022 C CA . ARG A 1 259 ? -9.151 0.337 25.586 1.00 94.81 259 ARG A CA 1
ATOM 2023 C C . ARG A 1 259 ? -10.574 0.542 25.078 1.00 94.81 259 ARG A C 1
ATOM 2025 O O . ARG A 1 259 ? -11.242 -0.422 24.700 1.00 94.81 259 ARG A O 1
ATOM 2032 N N . ASP A 1 260 ? -10.997 1.801 25.024 1.00 95.06 260 ASP A N 1
ATOM 2033 C CA . ASP A 1 260 ? -12.221 2.204 24.339 1.00 95.06 260 ASP A CA 1
ATOM 2034 C C . ASP A 1 260 ? -11.940 2.349 22.835 1.00 95.06 260 ASP A C 1
ATOM 2036 O O . ASP A 1 260 ? -11.203 3.233 22.393 1.00 95.06 260 ASP A O 1
ATOM 2040 N N . ALA A 1 261 ? -12.510 1.453 22.034 1.00 94.31 261 ALA A N 1
ATOM 2041 C CA . ALA A 1 261 ? -12.361 1.477 20.585 1.00 94.31 261 ALA A CA 1
ATOM 2042 C C . ALA A 1 261 ? -13.077 2.675 19.945 1.00 94.31 261 ALA A C 1
ATOM 2044 O O . ALA A 1 261 ? -12.724 3.064 18.831 1.00 94.31 261 ALA A O 1
ATOM 2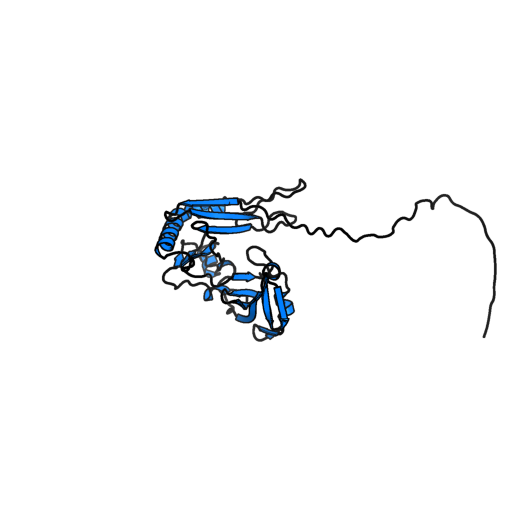045 N N . THR A 1 262 ? -14.061 3.277 20.623 1.00 94.12 262 THR A N 1
ATOM 2046 C CA . THR A 1 262 ? -14.760 4.461 20.115 1.00 94.12 262 THR A CA 1
ATOM 2047 C C . THR A 1 262 ? -13.825 5.656 20.019 1.00 94.12 262 THR A C 1
ATOM 2049 O O . THR A 1 262 ? -13.823 6.342 18.996 1.00 94.12 262 THR A O 1
ATOM 2052 N N . GLU A 1 263 ? -12.977 5.855 21.028 1.00 91.94 263 GLU A N 1
ATOM 2053 C CA . GLU A 1 263 ? -11.969 6.914 21.050 1.00 91.94 263 GLU A CA 1
ATOM 2054 C C . GLU A 1 263 ? -10.876 6.684 20.006 1.00 91.94 263 GLU A C 1
ATOM 2056 O O . GLU A 1 263 ? -10.377 7.640 19.418 1.00 91.94 263 GLU A O 1
ATOM 2061 N N . LEU A 1 264 ? -10.501 5.426 19.761 1.00 93.06 264 LEU A N 1
ATOM 2062 C CA . LEU A 1 264 ? -9.455 5.079 18.799 1.00 93.06 264 LEU A CA 1
ATOM 2063 C C . LEU A 1 264 ? -9.955 5.213 17.354 1.00 93.06 264 LEU A C 1
ATOM 2065 O O . LEU A 1 264 ? -9.330 5.880 16.540 1.00 93.06 264 LEU A O 1
ATOM 2069 N N . LEU A 1 265 ? -11.117 4.644 17.026 1.00 94.56 265 LEU A N 1
ATOM 2070 C CA . LEU A 1 265 ? -11.615 4.612 15.646 1.00 94.56 265 LEU A CA 1
ATOM 2071 C C . LEU A 1 265 ? -12.229 5.938 15.169 1.00 94.56 265 LEU A C 1
ATOM 2073 O O . LEU A 1 265 ? -12.352 6.142 13.964 1.00 94.56 265 LEU A O 1
ATOM 2077 N N . ARG A 1 266 ? -12.619 6.843 16.080 1.00 91.50 266 ARG A N 1
ATOM 2078 C CA . ARG A 1 266 ? -13.164 8.172 15.728 1.00 91.50 266 ARG A CA 1
ATOM 2079 C C . ARG A 1 266 ? -12.113 9.276 15.631 1.00 91.50 266 ARG A C 1
ATOM 2081 O O . ARG A 1 266 ? -12.464 10.409 15.303 1.00 91.50 266 ARG A O 1
ATOM 2088 N N . GLN A 1 267 ? -10.848 8.977 15.916 1.00 89.94 267 GLN A N 1
ATOM 2089 C CA . GLN A 1 267 ? -9.759 9.912 15.639 1.00 89.94 267 GLN A CA 1
ATOM 2090 C C . GLN A 1 267 ? -9.648 10.183 14.129 1.00 89.94 267 GLN A C 1
ATOM 2092 O O . GLN A 1 267 ? -10.087 9.355 13.327 1.00 89.94 267 GLN A O 1
ATOM 2097 N N . PRO A 1 268 ? -9.046 11.316 13.720 1.00 90.19 268 PRO A N 1
ATOM 2098 C CA . PRO A 1 268 ? -8.769 11.620 12.316 1.00 90.19 268 PRO A CA 1
ATOM 2099 C C . PRO A 1 268 ? -7.639 10.720 11.781 1.00 90.19 268 PRO A C 1
ATOM 2101 O O . PRO A 1 268 ? -6.525 11.162 11.505 1.00 90.19 268 PRO A O 1
ATOM 2104 N N . LEU A 1 269 ? -7.922 9.422 11.684 1.00 92.12 269 LEU A N 1
ATOM 2105 C CA . LEU A 1 269 ? -7.018 8.386 11.210 1.00 92.12 269 LEU A CA 1
ATOM 2106 C C . LEU A 1 269 ? -6.958 8.441 9.692 1.00 92.12 269 LEU A C 1
ATOM 2108 O O . LEU A 1 269 ? -7.941 8.131 9.024 1.00 92.12 269 LEU A O 1
ATOM 2112 N N . ARG A 1 270 ? -5.808 8.837 9.155 1.00 89.94 270 ARG A N 1
ATOM 2113 C CA . ARG A 1 270 ? -5.601 9.019 7.717 1.00 89.94 270 ARG A CA 1
ATOM 2114 C C . ARG A 1 270 ? -4.749 7.906 7.138 1.00 89.94 270 ARG A C 1
ATOM 2116 O O . ARG A 1 270 ? -3.823 7.449 7.804 1.00 89.94 270 ARG A O 1
ATOM 2123 N N . ASP A 1 271 ? -5.064 7.479 5.924 1.00 88.62 271 ASP A N 1
ATOM 2124 C CA . ASP A 1 271 ? -4.196 6.582 5.164 1.00 88.62 271 ASP A CA 1
ATOM 2125 C C . ASP A 1 271 ? -3.027 7.327 4.499 1.00 88.62 271 ASP A C 1
ATOM 2127 O O . ASP A 1 271 ? -2.886 8.545 4.633 1.00 88.62 271 ASP A O 1
ATOM 2131 N N . GLU A 1 272 ? -2.172 6.606 3.766 1.00 79.50 272 GLU A N 1
ATOM 2132 C CA . GLU A 1 272 ? -1.048 7.215 3.037 1.00 79.50 272 GLU A CA 1
ATOM 2133 C C . GLU A 1 272 ? -1.503 8.231 1.982 1.00 79.50 272 GLU A C 1
ATOM 2135 O O . GLU A 1 272 ? -0.797 9.200 1.695 1.00 79.50 272 GLU A O 1
ATOM 2140 N N . ARG A 1 273 ? -2.712 8.030 1.443 1.00 75.38 273 ARG A N 1
ATOM 2141 C CA . ARG A 1 273 ? -3.343 8.961 0.517 1.00 75.38 273 ARG A CA 1
ATOM 2142 C C . ARG A 1 273 ? -3.890 10.160 1.261 1.00 75.38 273 ARG A C 1
ATOM 2144 O O . ARG A 1 273 ? -4.233 11.093 0.578 1.00 75.38 273 ARG A O 1
ATOM 2151 N N . GLY A 1 274 ? -3.960 10.158 2.594 1.00 75.88 274 GLY A N 1
ATOM 2152 C CA . GLY A 1 274 ? -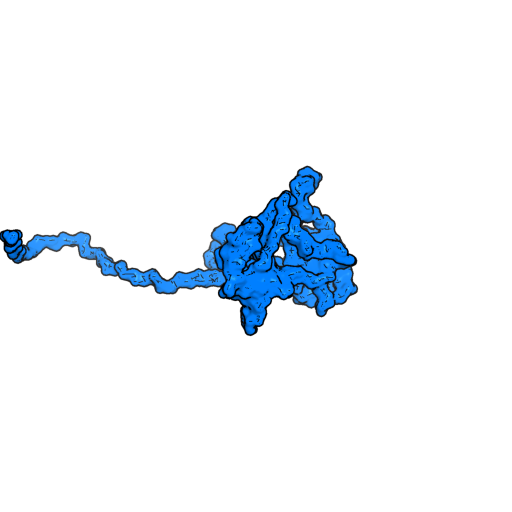4.493 11.207 3.456 1.00 75.88 274 GLY A CA 1
ATOM 2153 C C . GLY A 1 274 ? -6.011 11.142 3.680 1.00 75.88 274 GLY A C 1
ATOM 2154 O O . GLY A 1 274 ? -6.563 12.051 4.304 1.00 75.88 274 GLY A O 1
ATOM 2155 N N . ARG A 1 275 ? -6.693 10.103 3.182 1.00 83.94 275 ARG A N 1
ATOM 2156 C CA . ARG A 1 275 ? -8.136 9.905 3.371 1.00 83.94 275 ARG A CA 1
ATOM 2157 C C . ARG A 1 275 ? -8.409 9.413 4.778 1.00 83.94 275 ARG A C 1
ATOM 2159 O O . ARG A 1 275 ? -7.734 8.512 5.271 1.00 83.94 275 ARG A O 1
ATOM 2166 N N . GLU A 1 276 ? -9.398 10.016 5.423 1.00 90.31 276 GLU A N 1
ATOM 2167 C CA . GLU A 1 276 ? -9.786 9.613 6.771 1.00 90.31 276 GLU A CA 1
ATOM 2168 C C . GLU A 1 276 ? -10.563 8.294 6.737 1.00 90.31 276 GLU A C 1
ATOM 2170 O O . GLU A 1 276 ? -11.362 8.065 5.830 1.00 90.31 276 GLU A O 1
ATOM 2175 N N . LEU A 1 277 ? -10.379 7.449 7.753 1.00 93.38 277 LEU A N 1
ATOM 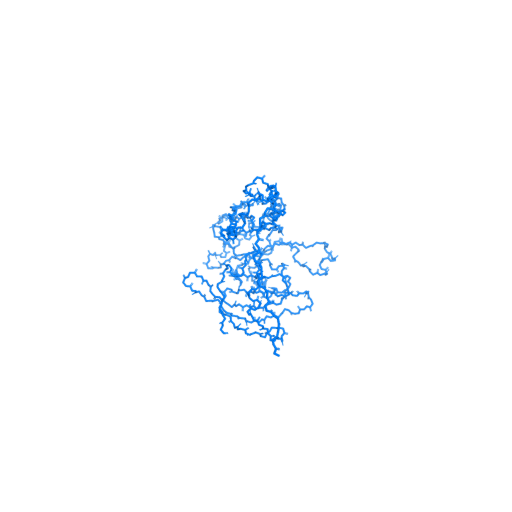2176 C CA . LEU A 1 277 ? -11.099 6.180 7.898 1.00 93.38 277 LEU A CA 1
ATOM 2177 C C . LEU A 1 277 ? -12.621 6.377 7.784 1.00 93.38 277 LEU A C 1
ATOM 2179 O O . LEU A 1 277 ? -13.306 5.597 7.127 1.00 93.38 277 LEU A O 1
ATOM 2183 N N . SER A 1 278 ? -13.137 7.466 8.358 1.00 92.12 278 SER A N 1
ATOM 2184 C CA . SER A 1 278 ? -14.551 7.866 8.321 1.00 92.12 278 SER A CA 1
ATOM 2185 C C . SER A 1 278 ? -15.066 8.261 6.930 1.00 92.12 278 SER A C 1
ATOM 2187 O O . SER A 1 278 ? -16.275 8.288 6.709 1.00 92.12 278 SER A O 1
ATOM 2189 N N . GLN A 1 279 ? -14.172 8.580 5.988 1.00 90.12 279 GLN A N 1
ATOM 2190 C CA . GLN A 1 279 ? -14.522 8.864 4.593 1.00 90.12 279 GLN A CA 1
ATOM 2191 C C . GLN A 1 279 ? -14.621 7.593 3.749 1.00 90.12 279 GLN A C 1
ATOM 2193 O O . GLN A 1 279 ? -15.216 7.629 2.673 1.00 90.12 279 GLN A O 1
ATOM 2198 N N . ASP A 1 280 ? -13.990 6.506 4.189 1.00 91.31 280 ASP A N 1
ATOM 2199 C CA . ASP A 1 280 ? -14.046 5.207 3.520 1.00 91.31 280 ASP A CA 1
ATOM 2200 C C . ASP A 1 280 ? -15.091 4.280 4.137 1.00 91.31 280 ASP A C 1
ATOM 2202 O O . ASP A 1 280 ? -15.631 3.434 3.429 1.00 91.31 280 ASP A O 1
ATOM 2206 N N . TYR A 1 281 ? -15.393 4.444 5.428 1.00 94.56 281 TYR A N 1
ATOM 2207 C CA . TYR A 1 281 ? -16.276 3.549 6.164 1.00 94.56 281 TYR A CA 1
ATOM 2208 C C . TYR A 1 281 ? -17.213 4.299 7.111 1.00 94.56 281 TYR A C 1
ATOM 2210 O O . TYR A 1 281 ? -16.808 5.211 7.833 1.00 94.56 281 TYR A O 1
ATOM 2218 N N . GLY A 1 282 ? -18.461 3.836 7.196 1.00 93.94 282 GLY A N 1
ATOM 2219 C CA . GLY A 1 282 ? -19.284 4.089 8.380 1.00 93.94 282 GLY A CA 1
ATOM 2220 C C . GLY A 1 282 ? -18.719 3.329 9.583 1.00 93.94 282 GLY A C 1
ATOM 2221 O O . GLY A 1 282 ? -18.170 2.245 9.416 1.00 93.94 282 GLY A O 1
ATOM 2222 N N . ILE A 1 283 ? -18.852 3.858 10.801 1.00 94.50 283 ILE A N 1
ATOM 2223 C CA . ILE A 1 283 ? -18.372 3.178 12.017 1.00 94.50 283 ILE A CA 1
ATOM 2224 C C . ILE A 1 283 ? -19.534 3.027 12.995 1.00 94.50 283 ILE A C 1
ATOM 2226 O O . ILE A 1 283 ? -20.096 4.020 13.464 1.00 94.50 283 ILE A O 1
ATOM 2230 N N . ALA A 1 284 ? -19.878 1.781 13.310 1.00 94.50 284 ALA A N 1
ATOM 2231 C CA . ALA A 1 284 ? -20.923 1.421 14.256 1.00 94.50 284 ALA A CA 1
ATOM 2232 C C . ALA A 1 284 ? -20.340 0.558 15.377 1.00 94.50 284 ALA A C 1
ATOM 2234 O O . ALA A 1 284 ? -19.488 -0.294 15.133 1.00 94.50 284 ALA A O 1
ATOM 2235 N N . PHE A 1 285 ? -20.812 0.792 16.601 1.00 94.31 285 PHE A N 1
ATOM 2236 C CA . PHE A 1 285 ? -20.330 0.099 17.791 1.00 94.31 285 PHE A CA 1
ATOM 2237 C C . PHE A 1 285 ? -21.409 -0.797 18.370 1.00 94.31 285 PHE A C 1
ATOM 2239 O O . PHE A 1 285 ? -22.537 -0.340 18.577 1.00 94.31 285 PHE A O 1
ATOM 2246 N N . GLU A 1 286 ? -21.016 -2.029 18.657 1.00 84.88 286 GLU A N 1
ATOM 2247 C CA . GLU A 1 286 ? -21.821 -3.049 19.329 1.00 84.88 286 GLU A CA 1
ATOM 2248 C C . GLU A 1 286 ? -21.427 -3.139 20.809 1.00 84.88 286 GLU A C 1
ATOM 2250 O O . GLU A 1 286 ? -20.208 -3.126 21.124 1.00 84.88 286 GLU A O 1
#

Foldseek 3Di:
DDDDDDDDDDDDDDDDPDPPPDDDDDDDPDDDPPPVPVPFFDWDWLDWDQLPVFIWTKTKAQFDQDPQGRAAIDIWIDGNNHTWDKDFDLLLPCLCVVQVPCPDPFKAFLPFQSHPDPVSCVVPVDGATAIETEDECVVDPPVSSVSVSVRCSVCVVVQLVSQQPDWHWDDDPDDDDTHTDRNVHRGHGIYGHHPRQFPFWWADPQWIWTQGPVFWTWIWGRDDPPDDIWIWTFFGWDDDPPAIATEGEQWTQTPNDIDGVVVVQPPQIATSSGDGPVNRHHYDYD

Sequence (286 aa):
MRKPAATNENPAKDLTLAQRWGRRSVALLLGLCPAMGAAAASFQMVVEFDCGAGAFVVDARPFLENEAGSSRVDIRYRYKGETLAALWFENYYRNLDAYLQVDKPRTVDFGMQTDRSREAQVKHGFYESGDTLYVPPARFSVAEFDALAKCLRAQSKSLRSRFAETVIRSRTFFGLARTEASLGKQGIARIIYAEAPLLGVYGEGWYLVLVERSGRVLLHTNFTPNNVASSAVVGQVQSERNNPVIRATRTVIFEGKSRDATELLRQPLRDERGRELSQDYGIAFE